Protein 4Z65 (pdb70)

Radius of gyration: 17.77 Å; Cα contacts (8 Å, |Δi|>4): 712; chains: 1; bounding box: 43×38×46 Å

Solvent-accessible surface area: 11817 Å² total

CATH classification: 3.40.630.10

Organism: Sus scrofa (NCBI:txid9823)

Sequence (304 aa):
GHSYEKYNNWETIEAWTKQVTSENPDLISRTAIGTTFLGNNIYLLKVGKPGPNKPAIFMDCGFHAREWISHAFCQWFVREAVLTYGYESHMTEFLNKLDFFYVLPVLNIDGYIYTWTKNRMWRKTRSTNAGTTCIGTDPNRNFDAGWCTTGASTDPCDETYCGSAAESEKETKALLADFIRNNLSSIKAYLTIHSYSQMILYPYSYDYKLPENNAELNNLAKAAVKELATLYGTKYTYGPGATTIYPAAGGSDDWAYDQGIKYSFTFELRDKGRYGFILPESQIQATCEETMLAIKYVTNYVLGHL

Foldseek 3Di:
DDDLLAQDAPVNVVVVLVVLCVVCVQFWDKDFLFAFPVGHTQIKIKGAGDDPLAFEAEEEFALWQLQRLRLSLLVVVSVCLVPCQVPDPLSVVLRHRHIYIYRNHLQNQQNNCCVPPNNRGTFHADDDPPDRQGGARQFQQAPFLHQDPPADCDSNDNRHHDPHRVPTRSSVSVVVVCVVCVVRHQAYEYEGADAAEKEADDQQDPDADPCQVVQVVLRVVLQVQLCVPPNAHYYYHHCCVGPHRGTRGPQNNSVVSVNVHGIYGHWDDRPPCTSCPDSNCSVSRSVSNVRSVSSVSVVSVVPD

Secondary structure (DSSP, 8-state):
---TTS---HHHHHHHHHHHHHH-TTTEEEEEEEE-TT--EEEEEEES---TT--EEEEEE-SSTT-HHHHHHHHHHHHHHHHHTTTSHHHHHHHHH-EEEEES-S-HHHHHHHHHT-TT--S-----TTSS-----GGG-SSSSTTSTT-BS-TTSTTB--SSTT-SHHHHHHHHHHHHTTTTEEEEEEEEESS-EEEES-SSSS---TTHHHHHHHHHHHHHHHHHHH----EEEEHHHHT---SS-HHHHHHHTT-SEEEEEEES-SSSSGGG--GGGHHHHHHHHHHHHHHHHHHHHHT-

InterPro domains:
  IPR000834 Peptidase M14, carboxypeptidase A [PF00246] (125-403)
  IPR000834 Peptidase M14, carboxypeptidase A [PR00765] (145-157)
  IPR000834 Peptidase M14, carboxypeptidase A [PR00765] (167-181)
  IPR000834 Peptidase M14, carboxypeptidase A [PR00765] (247-255)
  IPR000834 Peptidase M14, carboxypeptidase A [PR00765] (301-314)
  IPR000834 Peptidase M14, carboxypeptidase A [PS52035] (118-412)
  IPR000834 Peptidase M14, carboxypeptidase A [SM00631] (119-400)
  IPR003146 Carboxypeptidase, activation peptide [PF02244] (28-104)
  IPR034253 Carboxypeptidase B, carboxypeptidase domain [cd03871] (114-413)
  IPR036990 Metallocarboxypeptidase-like, propeptide [G3DSA:3.30.70.340] (22-108)
  IPR057246 Zinc carboxypeptidases, zinc-binding region 1 [PS00132] (167-189)
  IPR057247 Zinc carboxypeptidases, zinc-binding region 2 [PS00133] (304-314)

Nearest PDB structures (foldseek):
  4uia-assembly1_A  TM=9.989E-01  e=9.541E-65  Sus scrofa
  3glj-assembly1_A  TM=9.986E-01  e=2.415E-64  Sus scrofa
  1zg8-assembly3_C  TM=9.993E-01  e=2.540E-63  Sus scrofa
  1zli-assembly1_A  TM=9.982E-01  e=2.333E-61  Homo sapiens
  1kwm-assembly2_B  TM=9.973E-01  e=4.504E-59  Homo sapiens

Structure (mmCIF, N/CA/C/O backbone):
data_4Z65
#
_entry.id   4Z65
#
_cell.length_a   79.380
_cell.length_b   79.380
_cell.length_c   100.370
_cell.angle_alpha   90.00
_cell.angle_beta   90.00
_cell.angle_gamma   90.00
#
_symmetry.space_group_name_H-M   'P 41 21 2'
#
loop_
_entity.id
_entity.type
_entity.pdbx_description
1 polymer 'Carboxypeptidase B'
2 non-polymer 'ZINC ION'
3 non-polymer N~2~-sulfamoyl-L-arginine
4 water water
#
loop_
_atom_site.group_PDB
_atom_site.id
_atom_site.type_symbol
_atom_site.label_atom_id
_atom_site.label_alt_id
_atom_site.label_comp_id
_atom_site.label_asym_id
_atom_site.label_entity_id
_atom_site.label_seq_id
_atom_site.pdbx_PDB_ins_code
_atom_site.Cartn_x
_atom_site.Cartn_y
_atom_site.Cartn_z
_atom_site.occupancy
_atom_site.B_iso_or_equiv
_atom_site.auth_seq_id
_atom_site.auth_comp_id
_atom_site.auth_asym_id
_atom_site.auth_atom_id
_atom_site.pdbx_PDB_model_num
ATOM 1 N N . GLY A 1 1 ? 12.074 -4.469 13.990 1.00 30.81 6 GLY A N 1
ATOM 2 C CA . GLY A 1 1 ? 11.664 -4.251 12.571 1.00 26.79 6 GLY A CA 1
ATOM 3 C C . GLY A 1 1 ? 12.655 -4.839 11.579 1.00 24.32 6 GLY A C 1
ATOM 4 O O . GLY A 1 1 ? 13.845 -4.550 11.636 1.00 27.56 6 GLY A O 1
ATOM 5 N N . HIS A 1 2 ? 12.155 -5.671 10.675 1.00 17.46 7 HIS A N 1
ATOM 6 C CA . HIS A 1 2 ? 12.950 -6.257 9.610 1.00 14.53 7 HIS A CA 1
ATOM 7 C C . HIS A 1 2 ? 13.117 -5.287 8.480 1.00 15.67 7 HIS A C 1
ATOM 8 O O . HIS A 1 2 ? 12.175 -4.583 8.109 1.00 18.64 7 HIS A O 1
ATOM 15 N N . SER A 1 3 ? 14.320 -5.251 7.910 1.00 14.63 8 SER A N 1
ATOM 16 C CA . SER A 1 3 ? 14.550 -4.530 6.664 1.00 13.07 8 SER A CA 1
ATOM 17 C C . SER A 1 3 ? 15.519 -5.301 5.801 1.00 11.55 8 SER A C 1
ATOM 18 O O . SER A 1 3 ? 16.516 -5.814 6.296 1.00 11.38 8 SER A O 1
ATOM 21 N N . TYR A 1 4 ? 15.234 -5.378 4.510 1.00 10.65 9 TYR A N 1
ATOM 22 C CA . TYR A 1 4 ? 16.145 -6.057 3.601 1.00 10.14 9 TYR A CA 1
ATOM 23 C C . TYR A 1 4 ? 17.432 -5.267 3.352 1.00 9.69 9 TYR A C 1
ATOM 24 O O . TYR A 1 4 ? 18.390 -5.830 2.840 1.00 10.01 9 TYR A O 1
ATOM 33 N N . GLU A 1 5 ? 17.464 -3.981 3.709 1.00 11.16 10 GLU A N 1
ATOM 34 C CA . GLU A 1 5 ? 18.672 -3.160 3.514 1.00 11.02 10 GLU A CA 1
ATOM 35 C C . GLU A 1 5 ? 19.501 -2.965 4.781 1.00 11.16 10 GLU A C 1
ATOM 36 O O . GLU A 1 5 ? 20.376 -2.100 4.819 1.00 12.61 10 GLU A O 1
ATOM 42 N N . LYS A 1 6 ? 19.217 -3.744 5.821 1.00 10.78 11 LYS A N 1
ATOM 43 C CA . LYS A 1 6 ? 20.024 -3.713 7.043 1.00 10.71 11 LYS A CA 1
ATOM 44 C C . LYS A 1 6 ? 20.328 -5.145 7.430 1.00 10.19 11 LYS A C 1
ATOM 45 O O . LYS A 1 6 ? 19.665 -6.063 6.946 1.00 10.99 11 LYS A O 1
ATOM 51 N N . TYR A 1 7 ? 21.309 -5.346 8.304 1.00 9.65 12 TYR A N 1
ATOM 52 C CA . TYR A 1 7 ? 21.522 -6.662 8.876 1.00 9.52 12 TYR A CA 1
ATOM 53 C C . TYR A 1 7 ? 20.538 -6.875 10.014 1.00 9.70 12 TYR A C 1
ATOM 54 O O . TYR A 1 7 ? 20.389 -6.015 10.888 1.00 11.66 12 TYR A O 1
ATOM 63 N N . ASN A 1 8 ? 19.855 -8.017 9.988 1.00 9.62 13 ASN A N 1
ATOM 64 C CA . ASN A 1 8 ? 18.802 -8.322 10.958 1.00 10.15 13 ASN A CA 1
ATOM 65 C C . ASN A 1 8 ? 19.261 -9.374 11.941 1.00 10.24 13 ASN A C 1
ATOM 66 O O . ASN A 1 8 ? 19.879 -10.360 11.542 1.00 10.65 13 ASN A O 1
ATOM 71 N N . ASN A 1 9 ? 18.949 -9.187 13.222 1.00 10.79 14 ASN A N 1
ATOM 72 C CA . ASN A 1 9 ? 19.337 -10.195 14.209 1.00 10.50 14 ASN A CA 1
ATOM 73 C C . ASN A 1 9 ? 18.521 -11.479 14.033 1.00 10.65 14 ASN A C 1
ATOM 74 O O . ASN A 1 9 ? 17.569 -11.522 13.230 1.00 10.88 14 ASN A O 1
ATOM 79 N N . TRP A 1 10 ? 18.911 -12.538 14.741 1.00 10.25 15 TRP A N 1
ATOM 80 C CA . TRP A 1 10 ? 18.232 -13.820 14.548 1.00 10.85 15 TRP A CA 1
ATOM 81 C C . TRP A 1 10 ? 16.765 -13.779 14.886 1.00 11.28 15 TRP A C 1
ATOM 82 O O . TRP A 1 10 ? 15.944 -14.337 14.146 1.00 11.76 15 TRP A O 1
ATOM 93 N N . GLU A 1 11 ? 16.404 -13.132 15.992 1.00 12.49 16 GLU A N 1
ATOM 94 C CA . GLU A 1 11 ? 14.983 -13.052 16.351 1.00 14.51 16 GLU A CA 1
ATOM 95 C C . GLU A 1 11 ? 14.157 -12.458 15.200 1.00 12.45 16 GLU A C 1
ATOM 96 O O . GLU A 1 11 ? 13.054 -12.929 14.884 1.00 14.08 16 GLU A O 1
ATOM 102 N N . THR A 1 12 ? 14.716 -11.426 14.578 1.00 12.16 17 THR A N 1
ATOM 103 C CA . THR A 1 12 ? 14.094 -10.762 13.446 1.00 12.49 17 THR A CA 1
ATOM 104 C C . THR A 1 12 ? 14.053 -11.658 12.197 1.00 10.90 17 THR A C 1
ATOM 105 O O . THR A 1 12 ? 13.013 -11.738 11.540 1.00 11.56 17 THR A O 1
ATOM 109 N N . ILE A 1 13 ? 15.160 -12.324 11.858 1.00 10.94 18 ILE A N 1
ATOM 110 C CA . ILE A 1 13 ? 15.147 -13.242 10.707 1.00 10.40 18 ILE A CA 1
ATOM 111 C C . ILE A 1 13 ? 14.141 -14.375 10.930 1.00 11.41 18 ILE A C 1
ATOM 112 O O . ILE A 1 13 ? 13.357 -14.703 10.040 1.00 12.73 18 ILE A O 1
ATOM 117 N N . GLU A 1 14 ? 14.137 -14.940 12.140 1.00 11.97 19 GLU A N 1
ATOM 118 C CA . GLU A 1 14 ? 13.219 -16.014 12.479 1.00 12.40 19 GLU A CA 1
ATOM 119 C C . GLU A 1 14 ? 11.761 -15.565 12.284 1.00 12.52 19 GLU A C 1
ATOM 120 O O . GLU A 1 14 ? 10.969 -16.266 11.645 1.00 12.74 19 GLU A O 1
ATOM 126 N N . ALA A 1 15 ? 11.417 -14.395 12.824 1.00 12.33 20 ALA A N 1
ATOM 127 C CA . ALA A 1 15 ? 10.059 -13.867 12.682 1.00 13.31 20 ALA A CA 1
ATOM 128 C C . ALA A 1 15 ? 9.751 -13.602 11.208 1.00 12.32 20 ALA A C 1
ATOM 129 O O . ALA A 1 15 ? 8.626 -13.814 10.754 1.00 12.46 20 ALA A O 1
ATOM 131 N N . TRP A 1 16 ? 10.757 -13.159 10.459 1.00 11.64 21 TRP A N 1
ATOM 132 C CA . TRP A 1 16 ? 10.591 -12.912 9.035 1.00 11.03 21 TRP A CA 1
ATOM 133 C C . TRP A 1 16 ? 10.305 -14.194 8.274 1.00 10.37 21 TRP A C 1
ATOM 134 O O . TRP A 1 16 ? 9.458 -14.215 7.379 1.00 11.25 21 TRP A O 1
ATOM 145 N N . THR A 1 17 ? 10.982 -15.291 8.623 1.00 11.21 22 THR A N 1
ATOM 146 C CA . THR A 1 17 ? 10.686 -16.558 7.950 1.00 11.24 22 THR A CA 1
ATOM 147 C C . THR A 1 17 ? 9.212 -16.938 8.117 1.00 11.43 22 THR A C 1
ATOM 148 O O . THR A 1 17 ? 8.592 -17.425 7.176 1.00 12.38 22 THR A O 1
ATOM 152 N N . LYS A 1 18 ? 8.668 -16.700 9.310 1.00 11.84 23 LYS A N 1
ATOM 153 C CA . LYS A 1 18 ? 7.274 -17.010 9.587 1.00 13.61 23 LYS A CA 1
ATOM 154 C C . LYS A 1 18 ? 6.342 -16.074 8.812 1.00 13.11 23 LYS A C 1
ATOM 155 O O . LYS A 1 18 ? 5.385 -16.517 8.167 1.00 14.00 23 LYS A O 1
ATOM 161 N N . GLN A 1 19 ? 6.654 -14.785 8.842 1.00 13.57 24 GLN A N 1
ATOM 162 C CA . GLN A 1 19 ? 5.808 -13.773 8.204 1.00 14.39 24 GLN A CA 1
ATOM 163 C C . GLN A 1 19 ? 5.822 -13.843 6.674 1.00 12.93 24 GLN A C 1
ATOM 164 O O . GLN A 1 19 ? 4.782 -13.719 6.038 1.00 14.80 24 GLN A O 1
ATOM 170 N N . VAL A 1 20 ? 6.996 -14.028 6.080 1.00 11.79 25 VAL A N 1
ATOM 171 C CA . VAL A 1 20 ? 7.098 -14.082 4.620 1.00 11.83 25 VAL A CA 1
ATOM 172 C C . VAL A 1 20 ? 6.357 -15.318 4.089 1.00 12.26 25 VAL A C 1
ATOM 173 O O . VAL A 1 20 ? 5.792 -15.295 2.989 1.00 13.39 25 VAL A O 1
ATOM 177 N N . THR A 1 21 ? 6.344 -16.386 4.889 1.00 12.46 26 THR A N 1
ATOM 178 C CA . THR A 1 21 ? 5.610 -17.605 4.544 1.00 12.33 26 THR A CA 1
ATOM 179 C C . THR A 1 21 ? 4.099 -17.366 4.607 1.00 13.38 26 THR A C 1
ATOM 180 O O . THR A 1 21 ? 3.371 -17.671 3.661 1.00 14.78 26 THR A O 1
ATOM 184 N N . SER A 1 22 ? 3.645 -16.793 5.716 1.00 14.26 27 SER A N 1
ATOM 185 C CA . SER A 1 22 ? 2.235 -16.531 5.925 1.00 16.72 27 SER A CA 1
ATOM 186 C C . SER A 1 22 ? 1.675 -15.552 4.886 1.00 16.25 27 SER A C 1
ATOM 187 O O . SER A 1 22 ? 0.518 -15.666 4.485 1.00 20.02 27 SER A O 1
ATOM 190 N N . GLU A 1 23 ? 2.499 -14.597 4.452 1.00 16.19 28 GLU A N 1
ATOM 191 C CA . GLU A 1 23 ? 2.078 -13.588 3.478 1.00 17.81 28 GLU A CA 1
ATOM 192 C C . GLU A 1 23 ? 2.035 -14.111 2.043 1.00 18.60 28 GLU A C 1
ATOM 193 O O . GLU A 1 23 ? 1.383 -13.508 1.191 1.00 20.43 28 GLU A O 1
ATOM 199 N N . ASN A 1 24 ? 2.738 -15.214 1.779 1.00 15.40 29 ASN A N 1
ATOM 200 C CA . ASN A 1 24 ? 2.909 -15.735 0.414 1.00 14.71 29 ASN A CA 1
ATOM 201 C C . ASN A 1 24 ? 2.669 -17.251 0.335 1.00 14.16 29 ASN A C 1
ATOM 202 O O . ASN A 1 24 ? 3.535 -17.990 -0.126 1.00 14.88 29 ASN A O 1
ATOM 207 N N . PRO A 1 25 ? 1.488 -17.715 0.798 1.00 15.80 30 PRO A N 1
ATOM 208 C CA . PRO A 1 25 ? 1.236 -19.157 0.907 1.00 16.60 30 PRO A CA 1
ATOM 209 C C . PRO A 1 25 ? 1.275 -19.939 -0.408 1.00 17.63 30 PRO A C 1
ATOM 210 O O . PRO A 1 25 ? 1.499 -21.148 -0.382 1.00 21.38 30 PRO A O 1
ATOM 214 N N . ASP A 1 26 ? 1.053 -19.261 -1.531 1.00 15.86 31 ASP A N 1
ATOM 215 C CA . ASP A 1 26 ? 1.059 -19.906 -2.847 1.00 19.36 31 ASP A CA 1
ATOM 216 C C . ASP A 1 26 ? 2.465 -20.038 -3.425 1.00 13.42 31 ASP A C 1
ATOM 217 O O . ASP A 1 26 ? 2.641 -20.671 -4.470 1.00 15.30 31 ASP A O 1
ATOM 222 N N . LEU A 1 27 ? 3.450 -19.446 -2.739 1.00 11.76 32 LEU A N 1
ATOM 223 C CA . LEU A 1 27 ? 4.835 -19.406 -3.206 1.00 10.28 32 LEU A CA 1
ATOM 224 C C . LEU A 1 27 ? 5.849 -19.933 -2.196 1.00 10.72 32 LEU A C 1
ATOM 225 O O . LEU A 1 27 ? 6.942 -20.315 -2.597 1.00 10.69 32 LEU A O 1
ATOM 230 N N . ILE A 1 28 ? 5.510 -19.917 -0.909 1.00 10.41 33 ILE A N 1
ATOM 231 C CA . ILE A 1 28 ? 6.481 -20.254 0.132 1.00 10.33 33 ILE A CA 1
ATOM 232 C C . ILE A 1 28 ? 5.891 -21.183 1.188 1.00 10.74 33 ILE A C 1
ATOM 233 O O . ILE A 1 28 ? 4.786 -20.942 1.685 1.00 12.03 33 ILE A O 1
ATOM 238 N N . SER A 1 29 ? 6.628 -22.233 1.548 1.00 11.10 34 SER A N 1
ATOM 239 C CA . SER A 1 29 ? 6.318 -22.997 2.759 1.00 12.76 34 SER A CA 1
ATOM 240 C C . SER A 1 29 ? 7.584 -23.070 3.614 1.00 11.54 34 SER A C 1
ATOM 241 O O . SER A 1 29 ? 8.707 -22.945 3.107 1.00 11.03 34 SER A O 1
ATOM 244 N N . ARG A 1 30 ? 7.405 -23.261 4.915 1.00 12.48 35 ARG A N 1
ATOM 245 C CA . ARG A 1 30 ? 8.518 -23.278 5.845 1.00 11.51 35 ARG A CA 1
ATOM 246 C C . ARG A 1 30 ? 8.537 -24.582 6.630 1.00 11.44 35 ARG A C 1
ATOM 247 O O . ARG A 1 30 ? 7.490 -25.039 7.076 1.00 12.63 35 ARG A O 1
ATOM 255 N N . THR A 1 31 ? 9.719 -25.175 6.795 1.00 11.14 36 THR A N 1
ATOM 256 C CA . THR A 1 31 ? 9.907 -26.331 7.686 1.00 11.63 36 THR A CA 1
ATOM 257 C C . THR A 1 31 ? 11.160 -26.075 8.530 1.00 10.61 36 THR A C 1
ATOM 258 O O . THR A 1 31 ? 11.906 -25.128 8.278 1.00 11.35 36 THR A O 1
ATOM 262 N N . ALA A 1 32 ? 11.378 -26.914 9.533 1.00 12.15 37 ALA A N 1
ATOM 263 C CA . ALA A 1 32 ? 12.618 -26.941 10.297 1.00 13.25 37 ALA A CA 1
ATOM 264 C C . ALA A 1 32 ? 13.287 -28.264 9.952 1.00 13.57 37 ALA A C 1
ATOM 265 O O . ALA A 1 32 ? 12.643 -29.313 10.015 1.00 16.25 37 ALA A O 1
ATOM 267 N N . ILE A 1 33 ? 14.560 -28.222 9.566 1.00 13.51 38 ILE A N 1
ATOM 268 C CA . ILE A 1 33 ? 15.273 -29.442 9.164 1.00 13.59 38 ILE A CA 1
ATOM 269 C C . ILE A 1 33 ? 16.046 -30.079 10.319 1.00 11.75 38 ILE A C 1
ATOM 270 O O . ILE A 1 33 ? 16.681 -31.128 10.161 1.00 13.15 38 ILE A O 1
ATOM 275 N N . GLY A 1 34 ? 16.008 -29.430 11.475 1.00 11.42 39 GLY A N 1
ATOM 276 C CA . GLY A 1 34 ? 16.723 -29.910 12.643 1.00 12.02 39 GLY A CA 1
ATOM 277 C C . GLY A 1 34 ? 16.890 -28.778 13.625 1.00 10.69 39 GLY A C 1
ATOM 278 O O . GLY A 1 34 ? 16.312 -27.694 13.438 1.00 11.97 39 GLY A O 1
ATOM 279 N N . THR A 1 35 ? 17.685 -29.010 14.666 1.00 11.78 40 THR A N 1
ATOM 280 C CA . THR A 1 35 ? 17.960 -27.968 15.650 1.00 12.16 40 THR A CA 1
ATOM 281 C C . THR A 1 35 ? 19.467 -27.807 15.802 1.00 12.20 40 THR A C 1
ATOM 282 O O . THR A 1 35 ? 20.245 -28.750 15.576 1.00 13.02 40 THR A O 1
ATOM 286 N N . THR A 1 36 ? 19.884 -26.607 16.184 1.00 10.89 41 THR A N 1
ATOM 287 C CA . THR A 1 36 ? 21.294 -26.329 16.402 1.00 10.80 41 THR A CA 1
ATOM 288 C C . THR A 1 36 ? 21.781 -26.926 17.725 1.00 11.62 41 THR A C 1
ATOM 289 O O . THR A 1 36 ? 20.996 -27.437 18.526 1.00 13.18 41 THR A O 1
ATOM 293 N N . PHE A 1 37 ? 23.081 -26.829 17.963 1.00 10.92 42 PHE A N 1
ATOM 294 C CA . PHE A 1 37 ? 23.650 -27.203 19.250 1.00 10.29 42 PHE A CA 1
ATOM 295 C C . PHE A 1 37 ? 22.832 -26.634 20.412 1.00 10.45 42 PHE A C 1
ATOM 296 O O . PHE A 1 37 ? 22.537 -27.357 21.384 1.00 12.65 42 PHE A O 1
ATOM 304 N N . LEU A 1 38 ? 22.490 -25.346 20.332 1.00 11.63 43 LEU A N 1
ATOM 305 C CA . LEU A 1 38 ? 21.728 -24.681 21.395 1.00 11.98 43 LEU A CA 1
ATOM 306 C C . LEU A 1 38 ? 20.217 -24.917 21.362 1.00 13.03 43 LEU A C 1
ATOM 307 O O . LEU A 1 38 ? 19.505 -24.435 22.241 1.00 15.46 43 LEU A O 1
ATOM 312 N N . GLY A 1 39 ? 19.736 -25.659 20.364 1.00 13.04 44 GLY A N 1
ATOM 313 C CA . GLY A 1 39 ? 18.327 -26.019 20.275 1.00 14.13 44 GLY A CA 1
ATOM 314 C C . GLY A 1 39 ? 17.483 -25.078 19.437 1.00 13.96 44 GLY A C 1
ATOM 315 O O . GLY A 1 39 ? 16.257 -25.135 19.492 1.00 16.13 44 GLY A O 1
ATOM 316 N N . ASN A 1 40 ? 18.120 -24.211 18.654 1.00 12.89 45 ASN A N 1
ATOM 317 C CA . ASN A 1 40 ? 17.384 -23.329 17.758 1.00 12.55 45 ASN A CA 1
ATOM 318 C C . ASN A 1 40 ? 16.928 -24.083 16.507 1.00 11.63 45 ASN A C 1
ATOM 319 O O . ASN A 1 40 ? 17.689 -24.869 15.947 1.00 12.36 45 ASN A O 1
ATOM 324 N N . ASN A 1 41 ? 15.684 -23.853 16.082 1.00 13.05 46 ASN A N 1
ATOM 325 C CA . ASN A 1 41 ? 15.165 -24.457 14.863 1.00 12.15 46 ASN A CA 1
ATOM 326 C C . ASN A 1 41 ? 15.893 -23.950 13.626 1.00 10.20 46 ASN A C 1
ATOM 327 O O . ASN A 1 41 ? 16.034 -22.732 13.429 1.00 13.16 46 ASN A O 1
ATOM 332 N N . ILE A 1 42 ? 16.354 -24.883 12.804 1.00 9.85 47 ILE A N 1
ATOM 333 C CA . ILE A 1 42 ? 17.023 -24.531 11.562 1.00 9.86 47 ILE A CA 1
ATOM 334 C C . ILE A 1 42 ? 15.962 -24.460 10.445 1.00 9.72 47 ILE A C 1
ATOM 335 O O . ILE A 1 42 ? 15.593 -25.483 9.854 1.00 12.39 47 ILE A O 1
ATOM 340 N N . TYR A 1 43 ? 15.484 -23.252 10.141 1.00 9.28 48 TYR A N 1
ATOM 341 C CA . TYR A 1 43 ? 14.381 -23.086 9.197 1.00 9.63 48 TYR A CA 1
ATOM 342 C C . TYR A 1 43 ? 14.842 -23.148 7.749 1.00 9.36 48 TYR A C 1
ATOM 343 O O . TYR A 1 43 ? 15.949 -22.707 7.399 1.00 9.66 48 TYR A O 1
ATOM 352 N N . LEU A 1 44 ? 13.963 -23.712 6.929 1.00 9.58 49 LEU A N 1
ATOM 353 C CA . LEU A 1 44 ? 14.175 -23.847 5.504 1.00 8.70 49 LEU A CA 1
ATOM 354 C C . LEU A 1 44 ? 12.923 -23.351 4.792 1.00 8.60 49 LEU A C 1
ATOM 355 O O . LEU A 1 44 ? 11.804 -23.740 5.145 1.00 10.25 49 LEU A O 1
ATOM 360 N N . LEU A 1 45 ? 13.116 -22.482 3.803 1.00 7.92 50 LEU A N 1
ATOM 361 C CA . LEU A 1 45 ? 12.003 -22.002 2.989 1.00 8.40 50 LEU A CA 1
ATOM 362 C C . LEU A 1 45 ? 11.991 -22.740 1.649 1.00 8.41 50 LEU A C 1
ATOM 363 O O . LEU A 1 45 ? 13.030 -22.853 1.003 1.00 11.72 50 LEU A O 1
ATOM 368 N N . LYS A 1 46 ? 10.831 -23.254 1.252 1.00 8.33 51 LYS A N 1
ATOM 369 C CA . LYS A 1 46 ? 10.669 -23.843 -0.066 1.00 8.88 51 LYS A CA 1
ATOM 370 C C . LYS A 1 46 ? 9.935 -22.803 -0.901 1.00 9.01 51 LYS A C 1
ATOM 371 O O . LYS A 1 46 ? 8.763 -22.500 -0.625 1.00 10.50 51 LYS A O 1
ATOM 377 N N . VAL A 1 47 ? 10.615 -22.254 -1.911 1.00 8.99 52 VAL A N 1
ATOM 378 C CA . VAL A 1 47 ? 10.095 -21.130 -2.695 1.00 7.47 52 VAL A CA 1
ATOM 379 C C . VAL A 1 47 ? 9.777 -21.619 -4.097 1.00 7.58 52 VAL A C 1
ATOM 380 O O . VAL A 1 47 ? 10.647 -22.118 -4.784 1.00 8.77 52 VAL A O 1
ATOM 384 N N . GLY A 1 48 ? 8.521 -21.485 -4.505 1.00 9.04 53 GLY A N 1
ATOM 385 C CA . GLY A 1 48 ? 8.083 -21.981 -5.812 1.00 9.47 53 GLY A CA 1
ATOM 386 C C . GLY A 1 48 ? 6.593 -22.220 -5.833 1.00 8.94 53 GLY A C 1
ATOM 387 O O . GLY A 1 48 ? 5.971 -22.476 -4.801 1.00 11.53 53 GLY A O 1
ATOM 388 N N . LYS A 1 49 ? 6.001 -22.131 -7.016 1.00 9.13 54 LYS A N 1
ATOM 389 C CA . LYS A 1 49 ? 4.595 -22.468 -7.165 1.00 9.15 54 LYS A CA 1
ATOM 390 C C . LYS A 1 49 ? 4.436 -23.990 -7.264 1.00 9.38 54 LYS A C 1
ATOM 391 O O . LYS A 1 49 ? 5.158 -24.622 -8.035 1.00 9.64 54 LYS A O 1
ATOM 397 N N . PRO A 1 50 ? 3.479 -24.591 -6.523 1.00 11.30 55 PRO A N 1
ATOM 398 C CA . PRO A 1 50 ? 3.332 -26.046 -6.630 1.00 12.67 55 PRO A CA 1
ATOM 399 C C . PRO A 1 50 ? 3.169 -26.560 -8.060 1.00 11.66 55 PRO A C 1
ATOM 400 O O . PRO A 1 50 ? 2.604 -25.890 -8.932 1.00 12.26 55 PRO A O 1
ATOM 404 N N . GLY A 1 51 ? 3.688 -27.758 -8.290 1.00 11.60 56 GLY A N 1
ATOM 405 C CA . GLY A 1 51 ? 3.558 -28.406 -9.572 1.00 13.24 56 GLY A CA 1
ATOM 406 C C . GLY A 1 51 ? 4.126 -29.798 -9.466 1.00 12.66 56 GLY A C 1
ATOM 407 O O . GLY A 1 51 ? 4.754 -30.136 -8.463 1.00 12.73 56 GLY A O 1
ATOM 408 N N . PRO A 1 52 ? 3.911 -30.610 -10.502 1.00 13.79 57 PRO A N 1
ATOM 409 C CA . PRO A 1 52 ? 4.317 -32.012 -10.436 1.00 14.78 57 PRO A CA 1
ATOM 410 C C . PRO A 1 52 ? 5.791 -32.212 -10.757 1.00 14.48 57 PRO A C 1
ATOM 411 O O . PRO A 1 52 ? 6.333 -31.569 -11.666 1.00 15.03 57 PRO A O 1
ATOM 415 N N . ASN A 1 53 ? 6.429 -33.103 -10.003 1.00 15.03 58 ASN A N 1
ATOM 416 C CA . ASN A 1 53 ? 7.786 -33.563 -10.289 1.00 16.87 58 ASN A CA 1
ATOM 417 C C . ASN A 1 53 ? 8.767 -32.431 -10.586 1.00 14.61 58 ASN A C 1
ATOM 418 O O . ASN A 1 53 ? 9.530 -32.495 -11.551 1.00 15.75 58 ASN A O 1
ATOM 423 N N . LYS A 1 54 ? 8.746 -31.390 -9.761 1.00 12.55 59 LYS A N 1
ATOM 424 C CA . LYS A 1 54 ? 9.609 -30.239 -9.994 1.00 10.65 59 LYS A CA 1
ATOM 425 C C . LYS A 1 5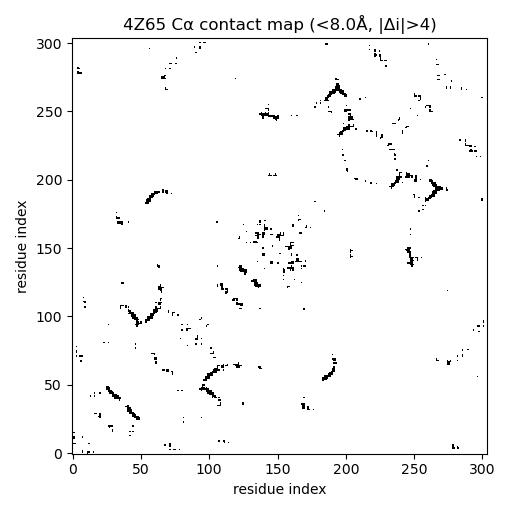4 ? 11.040 -30.534 -9.569 1.00 8.99 59 LYS A C 1
ATOM 426 O O . LYS A 1 54 ? 11.266 -31.019 -8.463 1.00 11.17 59 LYS A O 1
ATOM 432 N N . PRO A 1 55 ? 12.018 -30.203 -10.423 1.00 9.16 60 PRO A N 1
ATOM 433 C CA . PRO A 1 55 ? 13.398 -30.175 -9.933 1.00 9.99 60 PRO A CA 1
ATOM 434 C C . PRO A 1 55 ? 13.600 -29.032 -8.937 1.00 9.12 60 PRO A C 1
ATOM 435 O O . PRO A 1 55 ? 12.781 -28.119 -8.854 1.00 9.75 60 PRO A O 1
ATOM 439 N N . ALA A 1 56 ? 14.694 -29.091 -8.198 1.00 9.17 61 ALA A N 1
ATOM 440 C CA . ALA A 1 56 ? 14.968 -28.123 -7.158 1.00 9.00 61 ALA A CA 1
ATOM 441 C C . ALA A 1 56 ? 16.407 -27.611 -7.216 1.00 8.04 61 ALA A C 1
ATOM 442 O O . ALA A 1 56 ? 17.338 -28.304 -7.659 1.00 8.88 61 ALA A O 1
ATOM 444 N N . ILE A 1 57 ? 16.575 -26.389 -6.729 1.00 8.65 62 ILE A N 1
ATOM 445 C CA . ILE A 1 57 ? 17.877 -25.804 -6.445 1.00 8.74 62 ILE A CA 1
ATOM 446 C C . ILE A 1 57 ? 17.926 -25.548 -4.939 1.00 8.18 62 ILE A C 1
ATOM 447 O O . ILE A 1 57 ? 16.958 -25.056 -4.342 1.00 9.92 62 ILE A O 1
ATOM 452 N N . PHE A 1 58 ? 19.029 -25.933 -4.308 1.00 7.54 63 PHE A N 1
ATOM 453 C CA . PHE A 1 58 ? 19.204 -25.707 -2.882 1.00 7.02 63 PHE A CA 1
ATOM 454 C C . PHE A 1 58 ? 20.225 -24.613 -2.647 1.00 6.83 63 PHE A C 1
ATOM 455 O O . PHE A 1 58 ? 21.338 -24.688 -3.175 1.00 7.12 63 PHE A O 1
ATOM 463 N N . MET A 1 59 ? 19.869 -23.619 -1.838 1.00 6.66 64 MET A N 1
ATOM 464 C CA . MET A 1 59 ? 20.784 -22.528 -1.512 1.00 6.15 64 MET A CA 1
ATOM 465 C C . MET A 1 59 ? 20.801 -22.304 -0.009 1.00 5.68 64 MET A C 1
ATOM 466 O O . MET A 1 59 ? 19.753 -22.158 0.613 1.00 7.06 64 MET A O 1
ATOM 471 N N . ASP A 1 60 ? 22.003 -22.248 0.564 1.00 5.79 65 ASP A N 1
ATOM 472 C CA . ASP A 1 60 ? 22.135 -21.859 1.963 1.00 6.13 65 ASP A CA 1
ATOM 473 C C . ASP A 1 60 ? 22.989 -20.619 2.122 1.00 6.04 65 ASP A C 1
ATOM 474 O O . ASP A 1 60 ? 23.832 -20.296 1.277 1.00 6.49 65 ASP A O 1
ATOM 479 N N . CYS A 1 61 ? 22.737 -19.933 3.235 1.00 6.29 66 CYS A N 1
ATOM 480 C CA . CYS A 1 61 ? 23.534 -18.800 3.681 1.00 6.55 66 CYS A CA 1
ATOM 481 C C . CYS A 1 61 ? 23.911 -18.999 5.142 1.00 6.37 66 CYS A C 1
ATOM 482 O O . CYS A 1 61 ? 23.345 -19.856 5.861 1.00 6.61 66 CYS A O 1
ATOM 485 N N . GLY A 1 62 ? 24.857 -18.197 5.605 1.00 6.67 67 GLY A N 1
ATOM 486 C CA . GLY A 1 62 ? 25.134 -18.161 7.028 1.00 6.93 67 GLY A CA 1
ATOM 487 C C . GLY A 1 62 ? 25.835 -19.390 7.595 1.00 6.20 67 GLY A C 1
ATOM 488 O O . GLY A 1 62 ? 25.703 -19.677 8.784 1.00 6.93 67 GLY A O 1
ATOM 489 N N . PHE A 1 63 ? 26.597 -20.121 6.783 1.00 6.23 68 PHE A N 1
ATOM 490 C CA . PHE A 1 63 ? 27.516 -21.115 7.354 1.00 6.53 68 PHE A CA 1
ATOM 491 C C . PHE A 1 63 ? 28.418 -20.458 8.393 1.00 6.28 68 PHE A C 1
ATOM 492 O O . PHE A 1 63 ? 28.618 -21.002 9.484 1.00 6.96 68 PHE A O 1
ATOM 500 N N . HIS A 1 64 ? 29.001 -19.317 8.032 1.00 6.40 69 HIS A N 1
ATOM 501 C CA . HIS A 1 64 ? 30.002 -18.652 8.872 1.00 6.02 69 HIS A CA 1
ATOM 502 C C . HIS A 1 64 ? 29.406 -17.431 9.506 1.00 5.91 69 HIS A C 1
ATOM 503 O O . HIS A 1 64 ? 28.848 -16.566 8.809 1.00 6.41 69 HIS A O 1
ATOM 510 N N . ALA A 1 65 ? 29.482 -17.361 10.836 1.00 6.75 70 ALA A N 1
ATOM 511 C CA . ALA A 1 65 ? 28.667 -16.435 11.605 1.00 7.04 70 ALA A CA 1
ATOM 512 C C . ALA A 1 65 ? 28.894 -14.971 11.232 1.00 6.51 70 ALA A C 1
ATOM 513 O O . ALA A 1 65 ? 27.928 -14.208 11.134 1.00 7.34 70 ALA A O 1
ATOM 515 N N . ARG A 1 66 ? 30.161 -14.596 11.016 1.00 6.12 71 ARG A N 1
ATOM 516 C CA . ARG A 1 66 ? 30.518 -13.208 10.779 1.00 6.49 71 ARG A CA 1
ATOM 517 C C . ARG A 1 66 ? 30.252 -12.717 9.356 1.00 5.92 71 ARG A C 1
ATOM 518 O O . ARG A 1 66 ? 30.405 -11.517 9.095 1.00 6.42 71 ARG A O 1
ATOM 526 N N . GLU A 1 67 ? 29.871 -13.615 8.445 1.00 5.50 72 GLU A N 1
ATOM 527 C CA . GLU A 1 67 ? 29.678 -13.243 7.037 1.00 5.83 72 GLU A CA 1
ATOM 528 C C . GLU A 1 67 ? 28.260 -12.718 6.804 1.00 5.98 72 GLU A C 1
ATOM 529 O O . GLU A 1 67 ? 27.475 -13.303 6.070 1.00 6.66 72 GLU A O 1
ATOM 535 N N . TRP A 1 68 ? 27.951 -11.591 7.439 1.00 6.51 73 TRP A N 1
ATOM 536 C CA . TRP A 1 68 ? 26.583 -11.082 7.527 1.00 7.23 73 TRP A CA 1
ATOM 537 C C . TRP A 1 68 ? 25.941 -10.804 6.187 1.00 6.67 73 TRP A C 1
ATOM 538 O O . TRP A 1 68 ? 24.713 -10.881 6.039 1.00 6.87 73 TRP A O 1
ATOM 549 N N . ILE A 1 69 ? 26.756 -10.477 5.181 1.00 6.24 74 ILE A N 1
ATOM 550 C CA . ILE A 1 69 ? 26.214 -10.246 3.852 1.00 6.36 74 ILE A CA 1
ATOM 551 C C . ILE A 1 69 ? 25.595 -11.518 3.262 1.00 6.22 74 ILE A C 1
ATOM 552 O O . ILE A 1 69 ? 24.669 -11.440 2.466 1.00 7.00 74 ILE A O 1
ATOM 557 N N . SER A 1 70 ? 26.100 -12.687 3.653 1.00 6.02 75 SER A N 1
ATOM 558 C CA . SER A 1 70 ? 25.528 -13.950 3.192 1.00 6.28 75 SER A CA 1
ATOM 559 C C . SER A 1 70 ? 24.085 -14.069 3.665 1.00 5.98 75 SER A C 1
ATOM 560 O O . SER A 1 70 ? 23.167 -14.283 2.864 1.00 6.65 75 SER A O 1
ATOM 563 N N . HIS A 1 71 ? 23.877 -13.890 4.969 1.00 6.67 76 HIS A N 1
ATOM 564 C CA . HIS A 1 71 ? 22.524 -13.987 5.530 1.00 6.87 76 HIS A CA 1
ATOM 565 C C . HIS A 1 71 ? 21.619 -12.993 4.845 1.00 7.06 76 HIS A C 1
ATOM 566 O O . HIS A 1 71 ? 20.473 -13.305 4.500 1.00 7.84 76 HIS A O 1
ATOM 573 N N . ALA A 1 72 ? 22.126 -11.779 4.628 1.00 6.91 77 ALA A N 1
ATOM 574 C CA . ALA A 1 72 ? 21.344 -10.742 3.964 1.00 6.81 77 ALA A CA 1
ATOM 575 C C . ALA A 1 72 ? 20.949 -11.165 2.551 1.00 6.06 77 ALA A C 1
ATOM 576 O O . ALA A 1 72 ? 19.838 -10.845 2.094 1.00 7.05 77 ALA A O 1
ATOM 578 N N . PHE A 1 73 ? 21.840 -11.880 1.863 1.00 6.76 78 PHE A N 1
ATOM 579 C CA . PHE A 1 73 ? 21.548 -12.276 0.507 1.00 6.68 78 PHE A CA 1
ATOM 580 C C . PHE A 1 73 ? 20.406 -13.289 0.427 1.00 6.81 78 PHE A C 1
ATOM 581 O O . PHE A 1 73 ? 19.541 -13.174 -0.451 1.00 6.62 78 PHE A O 1
ATOM 589 N N . CYS A 1 74 ? 20.387 -14.299 1.301 1.00 6.37 79 CYS A N 1
ATOM 590 C CA . CYS A 1 74 ? 19.265 -15.246 1.234 1.00 6.92 79 CYS A CA 1
ATOM 591 C C . CYS A 1 74 ? 17.933 -14.540 1.432 1.00 6.74 79 CYS A C 1
ATOM 592 O O . CYS A 1 74 ? 16.934 -14.863 0.764 1.00 7.59 79 CYS A O 1
ATOM 595 N N . GLN A 1 75 ? 17.902 -13.584 2.353 1.00 6.38 80 GLN A N 1
ATOM 596 C CA . GLN A 1 75 ? 16.705 -12.795 2.526 1.00 6.32 80 GLN A CA 1
ATOM 597 C C . GLN A 1 75 ? 16.356 -12.019 1.252 1.00 6.37 80 GLN A C 1
ATOM 598 O O . GLN A 1 75 ? 15.202 -12.014 0.825 1.00 7.45 80 GLN A O 1
ATOM 604 N N . TRP A 1 76 ? 17.359 -11.393 0.623 1.00 6.72 81 TRP A N 1
ATOM 605 C CA . TRP A 1 76 ? 17.138 -10.666 -0.621 1.00 6.36 81 TRP A CA 1
ATOM 606 C C . TRP A 1 76 ? 16.603 -11.542 -1.727 1.00 6.05 81 TRP A C 1
ATOM 607 O O . TRP A 1 76 ? 15.746 -11.111 -2.508 1.00 7.29 81 TRP A O 1
ATOM 618 N N . PHE A 1 77 ? 17.097 -12.773 -1.830 1.00 7.06 82 PHE A N 1
ATOM 619 C CA . PHE A 1 77 ? 16.592 -13.666 -2.865 1.00 7.08 82 PHE A CA 1
ATOM 620 C C . PHE A 1 77 ? 15.082 -13.894 -2.708 1.00 7.04 82 PHE A C 1
ATOM 621 O O . PHE A 1 77 ? 14.317 -13.852 -3.675 1.00 7.70 82 PHE A O 1
ATOM 629 N N . VAL A 1 78 ? 14.654 -14.137 -1.474 1.00 7.39 83 VAL A N 1
ATOM 630 C CA . VAL A 1 78 ? 13.240 -14.339 -1.195 1.00 7.89 83 VAL A CA 1
ATOM 631 C C . VAL A 1 78 ? 12.443 -13.049 -1.471 1.00 8.69 83 VAL A C 1
ATOM 632 O O . VAL A 1 78 ? 11.373 -13.094 -2.080 1.00 8.91 83 VAL A O 1
ATOM 636 N N . ARG A 1 79 ? 12.967 -11.908 -1.023 1.00 8.81 84 ARG A N 1
ATOM 637 C CA . ARG A 1 79 ? 12.434 -10.588 -1.391 1.00 8.87 84 ARG A CA 1
ATOM 638 C C . ARG A 1 79 ? 12.122 -10.494 -2.891 1.00 8.77 84 ARG A C 1
ATOM 639 O O . ARG A 1 79 ? 11.021 -10.106 -3.308 1.00 9.44 84 ARG A O 1
ATOM 647 N N . GLU A 1 80 ? 13.124 -10.841 -3.694 1.00 8.16 85 GLU A N 1
ATOM 648 C CA . GLU A 1 80 ? 13.021 -10.779 -5.146 1.00 8.20 85 GLU A CA 1
ATOM 649 C C . GLU A 1 80 ? 11.973 -11.738 -5.683 1.00 8.70 85 GLU A C 1
ATOM 650 O O . GLU A 1 80 ? 11.181 -11.356 -6.549 1.00 10.33 85 GLU A O 1
ATOM 656 N N . ALA A 1 81 ? 11.947 -12.967 -5.171 1.00 9.21 86 ALA A N 1
ATOM 657 C CA . ALA A 1 81 ? 10.946 -13.950 -5.583 1.00 10.31 86 ALA A CA 1
ATOM 658 C C . ALA A 1 81 ? 9.535 -13.430 -5.344 1.00 11.26 86 ALA A C 1
ATOM 659 O O . ALA A 1 81 ? 8.691 -13.478 -6.242 1.00 13.82 86 ALA A O 1
ATOM 661 N N . VAL A 1 82 ? 9.279 -12.916 -4.148 1.00 11.67 87 VAL A N 1
ATOM 662 C CA . VAL A 1 82 ? 7.922 -12.511 -3.798 1.00 14.87 87 VAL A CA 1
ATOM 663 C C . VAL A 1 82 ? 7.511 -11.216 -4.507 1.00 14.37 87 VAL A C 1
ATOM 664 O O . VAL A 1 82 ? 6.363 -11.056 -4.908 1.00 17.93 87 VAL A O 1
ATOM 668 N N . LEU A 1 83 ? 8.459 -10.307 -4.693 1.00 12.28 88 LEU A N 1
ATOM 669 C CA . LEU A 1 83 ? 8.170 -9.029 -5.314 1.00 13.06 88 LEU A CA 1
ATOM 670 C C . LEU A 1 83 ? 7.924 -9.149 -6.812 1.00 14.39 88 LEU A C 1
ATOM 671 O O . LEU A 1 83 ? 6.995 -8.535 -7.330 1.00 14.36 88 LEU A O 1
ATOM 676 N N . THR A 1 84 ? 8.748 -9.942 -7.495 1.00 12.78 89 THR A N 1
ATOM 677 C CA . THR A 1 84 ? 8.765 -9.930 -8.953 1.00 12.80 89 THR A CA 1
ATOM 678 C C . THR A 1 84 ? 8.053 -11.099 -9.620 1.00 12.05 89 THR A C 1
ATOM 679 O O . THR A 1 84 ? 7.863 -11.080 -10.834 1.00 13.20 89 THR A O 1
ATOM 683 N N . TYR A 1 85 ? 7.660 -12.108 -8.841 1.00 13.18 90 TYR A N 1
ATOM 684 C CA . TYR A 1 85 ? 6.857 -13.199 -9.366 1.00 12.62 90 TYR A CA 1
ATOM 685 C C . TYR A 1 85 ? 5.584 -12.644 -10.020 1.00 14.05 90 TYR A C 1
ATOM 686 O O . TYR A 1 85 ? 4.846 -11.872 -9.405 1.00 16.65 90 TYR A O 1
ATOM 695 N N . GLY A 1 86 ? 5.346 -13.023 -11.275 1.00 14.20 91 GLY A N 1
ATOM 696 C CA . GLY A 1 86 ? 4.168 -12.577 -12.022 1.00 16.71 91 GLY A CA 1
ATOM 697 C C . GLY A 1 86 ? 4.468 -11.374 -12.899 1.00 19.27 91 GLY A C 1
ATOM 698 O O . GLY A 1 86 ? 3.843 -11.186 -13.946 1.00 23.44 91 GLY A O 1
ATOM 699 N N . TYR A 1 87 ? 5.438 -10.568 -12.475 1.00 18.35 92 TYR A N 1
ATOM 700 C CA . TYR A 1 87 ? 5.774 -9.337 -13.176 1.00 22.14 92 TYR A CA 1
ATOM 701 C C . TYR A 1 87 ? 6.949 -9.500 -14.120 1.00 21.93 92 TYR A C 1
ATOM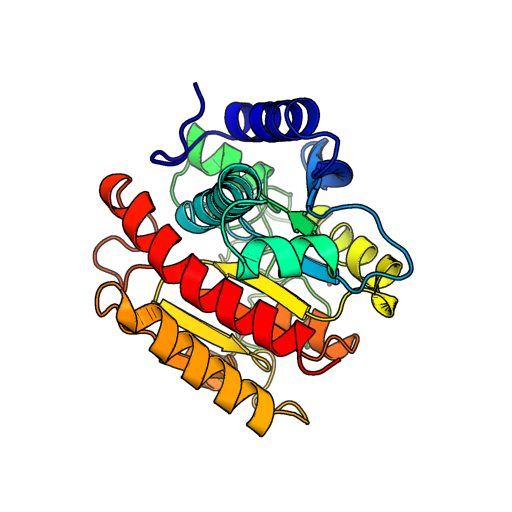 702 O O . TYR A 1 87 ? 7.008 -8.847 -15.167 1.00 30.47 92 TYR A O 1
ATOM 711 N N . GLU A 1 88 ? 7.894 -10.344 -13.730 1.00 22.54 93 GLU A N 1
ATOM 712 C CA . GLU A 1 88 ? 9.146 -10.494 -14.452 1.00 20.88 93 GLU A CA 1
ATOM 713 C C . GLU A 1 88 ? 9.246 -11.918 -14.984 1.00 17.98 93 GLU A C 1
ATOM 714 O O . GLU A 1 88 ? 9.159 -12.882 -14.214 1.00 17.89 93 GLU A O 1
ATOM 720 N N . SER A 1 89 ? 9.417 -12.034 -16.302 1.00 17.30 94 SER A N 1
ATOM 721 C CA . SER A 1 89 ? 9.307 -13.320 -17.014 1.00 16.66 94 SER A CA 1
ATOM 722 C C . SER A 1 89 ? 10.196 -14.444 -16.476 1.00 13.72 94 SER A C 1
ATOM 723 O O . SER A 1 89 ? 9.731 -15.575 -16.310 1.00 13.84 94 SER A O 1
ATOM 726 N N . HIS A 1 90 ? 11.468 -14.150 -16.228 1.00 12.50 95 HIS A N 1
ATOM 727 C CA . HIS A 1 90 ? 12.404 -15.195 -15.835 1.00 12.98 95 HIS A CA 1
ATOM 728 C C . HIS A 1 90 ? 12.129 -15.723 -14.462 1.00 11.19 95 HIS A C 1
ATOM 729 O O . HIS A 1 90 ? 12.029 -16.940 -14.271 1.00 11.10 95 HIS A O 1
ATOM 736 N N . MET A 1 91 ? 12.002 -14.826 -13.484 1.00 12.70 96 MET A N 1
ATOM 737 C CA . MET A 1 91 ? 11.709 -15.252 -12.117 1.00 11.70 96 MET A CA 1
ATOM 738 C C . MET A 1 91 ? 10.406 -16.042 -12.071 1.00 10.48 96 MET A C 1
ATOM 739 O O . MET A 1 91 ? 10.287 -17.028 -11.347 1.00 10.21 96 MET A O 1
ATOM 744 N N . THR A 1 92 ? 9.438 -15.640 -12.878 1.00 10.58 97 THR A N 1
ATOM 745 C CA . THR A 1 92 ? 8.157 -16.327 -12.879 1.00 10.27 97 THR A CA 1
ATOM 746 C C . THR A 1 92 ? 8.311 -17.739 -13.429 1.00 9.15 97 THR A C 1
ATOM 747 O O . THR A 1 92 ? 7.823 -18.699 -12.829 1.00 9.37 97 THR A O 1
ATOM 751 N N . GLU A 1 93 ? 9.027 -17.869 -14.544 1.00 9.99 98 GLU A N 1
ATOM 752 C CA . GLU A 1 93 ? 9.306 -19.186 -15.090 1.00 10.04 98 GLU A CA 1
ATOM 753 C C . GLU A 1 93 ? 10.074 -20.054 -14.088 1.00 9.78 98 GLU A C 1
ATOM 754 O O . GLU A 1 93 ? 9.752 -21.240 -13.902 1.00 9.44 98 GLU A O 1
ATOM 760 N N . PHE A 1 94 ? 11.100 -19.475 -13.458 1.00 9.42 99 PHE A N 1
ATOM 761 C CA . PHE A 1 94 ? 11.903 -20.225 -12.491 1.00 9.11 99 PHE A CA 1
ATOM 762 C C . PHE A 1 94 ? 10.995 -20.822 -11.418 1.00 8.21 99 PHE A C 1
ATOM 763 O O . PHE A 1 94 ? 11.106 -22.005 -11.083 1.00 10.13 99 PHE A O 1
ATOM 771 N N . LEU A 1 95 ? 10.120 -20.000 -10.846 1.00 8.88 100 LEU A N 1
ATOM 772 C CA . LEU A 1 95 ? 9.338 -20.447 -9.708 1.00 8.81 100 LEU A CA 1
ATOM 773 C C . LEU A 1 95 ? 8.177 -21.361 -10.112 1.00 7.81 100 LEU A C 1
ATOM 774 O O . LEU A 1 95 ? 7.699 -22.161 -9.303 1.00 8.89 100 LEU A O 1
ATOM 779 N N . ASN A 1 96 ? 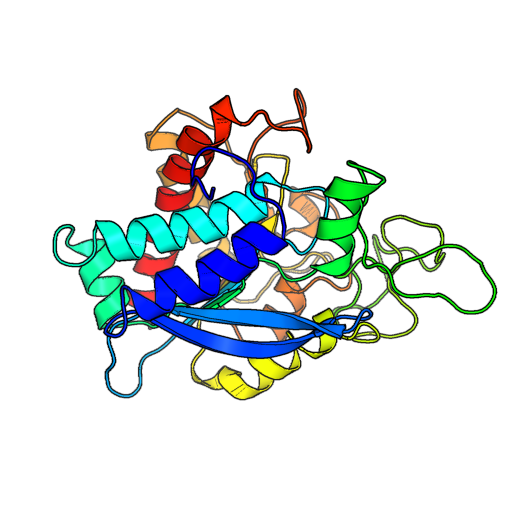7.723 -21.247 -11.357 1.00 7.51 101 ASN A N 1
ATOM 780 C CA . ASN A 1 96 ? 6.708 -22.149 -11.871 1.00 7.87 101 ASN A CA 1
ATOM 781 C C . ASN A 1 96 ? 7.252 -23.535 -12.140 1.00 8.52 101 ASN A C 1
ATOM 782 O O . ASN A 1 96 ? 6.531 -24.516 -11.954 1.00 8.66 101 ASN A O 1
ATOM 787 N N . LYS A 1 97 ? 8.520 -23.617 -12.549 1.00 8.49 102 LYS A N 1
ATOM 788 C CA . LYS A 1 97 ? 9.116 -24.881 -13.010 1.00 9.08 102 LYS A CA 1
ATOM 789 C C . LYS A 1 97 ? 10.045 -25.555 -12.007 1.00 8.98 102 LYS A C 1
ATOM 790 O O . LYS A 1 97 ? 10.188 -26.779 -12.036 1.00 10.38 102 LYS A O 1
ATOM 796 N N . LEU A 1 98 ? 10.665 -24.763 -11.132 1.00 8.92 103 LEU A N 1
ATOM 797 C CA . LEU A 1 98 ? 11.606 -25.288 -10.133 1.00 9.76 103 LEU A CA 1
ATOM 798 C C . LEU A 1 98 ? 11.172 -24.880 -8.755 1.00 9.24 103 LEU A C 1
ATOM 799 O O . LEU A 1 98 ? 10.472 -23.885 -8.601 1.00 9.12 103 LEU A O 1
ATOM 804 N N . ASP A 1 99 ? 11.597 -25.641 -7.750 1.00 8.81 104 ASP A N 1
ATOM 805 C CA . ASP A 1 99 ? 11.548 -25.169 -6.369 1.00 9.21 104 ASP A CA 1
ATOM 806 C C . ASP A 1 99 ? 12.922 -24.731 -5.932 1.00 8.53 104 ASP A C 1
ATOM 807 O O . ASP A 1 99 ? 13.916 -25.336 -6.317 1.00 9.17 104 ASP A O 1
ATOM 812 N N A PHE A 1 100 ? 12.964 -23.657 -5.142 0.50 9.40 105 PHE A N 1
ATOM 813 N N B PHE A 1 100 ? 12.967 -23.699 -5.098 0.50 9.45 105 PHE A N 1
ATOM 814 C CA A PHE A 1 100 ? 14.186 -23.234 -4.463 0.50 9.67 105 PHE A CA 1
ATOM 815 C CA B PHE A 1 100 ? 14.213 -23.180 -4.554 0.50 9.93 105 PHE A CA 1
ATOM 816 C C A PHE A 1 100 ? 14.060 -23.497 -2.998 0.50 10.58 105 PHE A C 1
ATOM 817 C C B PHE A 1 100 ? 14.151 -23.388 -3.035 0.50 10.65 105 PHE A C 1
ATOM 818 O O A PHE A 1 100 ? 13.147 -22.994 -2.345 0.50 14.41 105 PHE A O 1
ATOM 819 O O B PHE A 1 100 ? 13.310 -22.774 -2.380 0.50 14.46 105 PHE A O 1
ATOM 834 N N . TYR A 1 101 ? 14.990 -24.269 -2.477 1.00 10.57 106 TYR A N 1
ATOM 835 C CA . TYR A 1 101 ? 15.093 -24.411 -1.027 1.00 11.23 106 TYR A CA 1
ATOM 836 C C . TYR A 1 101 ? 16.077 -23.361 -0.568 1.00 11.12 106 TYR A C 1
ATOM 837 O O . TYR A 1 101 ? 17.221 -23.367 -1.014 1.00 16.00 106 TYR A O 1
ATOM 846 N N . VAL A 1 102 ? 15.635 -22.447 0.293 1.00 9.85 107 VAL A N 1
ATOM 847 C CA . VAL A 1 102 ? 16.487 -21.367 0.791 1.00 8.76 107 VAL A CA 1
ATOM 848 C C . VAL A 1 102 ? 16.639 -21.564 2.292 1.00 8.70 107 VAL A C 1
ATOM 849 O O . VAL A 1 102 ? 15.657 -21.504 3.036 1.00 8.67 107 VAL A O 1
ATOM 853 N N . LEU A 1 103 ? 17.866 -21.843 2.723 1.00 7.97 108 LEU A N 1
ATOM 854 C CA . LEU A 1 103 ? 18.171 -22.009 4.135 1.00 7.66 108 LEU A CA 1
ATOM 855 C C . LEU A 1 103 ? 18.840 -20.700 4.580 1.00 7.72 108 LEU A C 1
ATOM 856 O O . LEU A 1 103 ? 20.031 -20.490 4.322 1.00 7.61 108 LEU A O 1
ATOM 861 N N . PRO A 1 104 ? 18.071 -19.788 5.212 1.00 8.17 109 PRO A N 1
ATOM 862 C CA . PRO A 1 104 ? 18.599 -18.433 5.361 1.00 8.57 109 PRO A CA 1
ATOM 863 C C . PRO A 1 104 ? 19.789 -18.316 6.305 1.00 8.26 109 PRO A C 1
ATOM 864 O O . PRO A 1 104 ? 20.674 -17.495 6.067 1.00 8.50 109 PRO A O 1
ATOM 868 N N . VAL A 1 105 ? 19.807 -19.107 7.372 1.00 7.70 110 VAL A N 1
ATOM 869 C CA . VAL A 1 105 ? 20.945 -19.121 8.295 1.00 7.48 110 VAL A CA 1
ATOM 870 C C . VAL A 1 105 ? 21.187 -20.542 8.780 1.00 7.23 110 VAL A C 1
ATOM 871 O O . VAL A 1 105 ? 20.335 -21.106 9.488 1.00 8.17 110 VAL A O 1
ATOM 875 N N . LEU A 1 106 ? 22.328 -21.134 8.414 1.00 7.37 111 LEU A N 1
ATOM 876 C CA . LEU A 1 106 ? 22.639 -22.476 8.906 1.00 7.03 111 LEU A CA 1
ATOM 877 C C . LEU A 1 106 ? 23.147 -22.418 10.342 1.00 7.44 111 LEU A C 1
ATOM 878 O O . LEU A 1 106 ? 22.623 -23.091 11.225 1.00 8.74 111 LEU A O 1
ATOM 883 N N . ASN A 1 107 ? 24.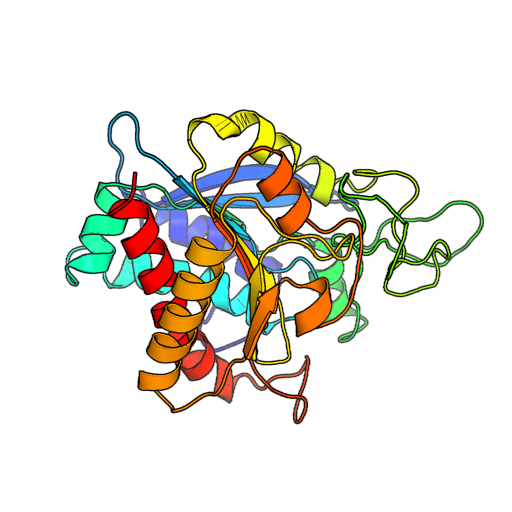176 -21.601 10.568 1.00 6.93 112 ASN A N 1
ATOM 884 C CA . ASN A 1 107 ? 24.856 -21.520 11.857 1.00 7.23 112 ASN A CA 1
ATOM 885 C C . ASN A 1 107 ? 24.221 -20.418 12.707 1.00 7.05 112 ASN A C 1
ATOM 886 O O . ASN A 1 107 ? 24.763 -19.325 12.898 1.00 7.53 112 ASN A O 1
ATOM 891 N N . ILE A 1 108 ? 23.020 -20.725 13.185 1.00 8.10 113 ILE A N 1
ATOM 892 C CA . ILE A 1 108 ? 22.221 -19.773 13.944 1.00 8.69 113 ILE A CA 1
ATOM 893 C C . ILE A 1 108 ? 22.902 -19.412 15.262 1.00 8.85 113 ILE A C 1
ATOM 894 O O . ILE A 1 108 ? 22.940 -18.250 15.660 1.00 8.66 113 ILE A O 1
ATOM 899 N N . ASP A 1 109 ? 23.460 -20.413 15.934 1.00 8.01 114 ASP A N 1
ATOM 900 C CA . ASP A 1 109 ? 24.079 -20.165 17.243 1.00 8.60 114 ASP A CA 1
ATOM 901 C C . ASP A 1 109 ? 25.251 -19.190 17.102 1.00 8.72 114 ASP A C 1
ATOM 902 O O . ASP A 1 109 ? 25.388 -18.244 17.880 1.00 8.83 114 ASP A O 1
ATOM 907 N N . GLY A 1 110 ? 26.087 -19.402 16.085 1.00 7.87 115 GLY A N 1
ATOM 908 C CA . GLY A 1 110 ? 27.225 -18.512 15.843 1.00 7.78 115 GLY A CA 1
ATOM 909 C C . GLY A 1 110 ? 26.734 -17.124 15.463 1.00 7.69 115 GLY A C 1
ATOM 910 O O . GLY A 1 110 ? 27.297 -16.117 15.902 1.00 8.18 115 GLY A O 1
ATOM 911 N N . TYR A 1 111 ? 25.684 -17.055 14.638 1.00 8.20 116 TYR A N 1
ATOM 912 C CA . TYR A 1 111 ? 25.150 -15.749 14.238 1.00 8.25 116 TYR A CA 1
ATOM 913 C C . TYR A 1 111 ? 24.666 -14.934 15.451 1.00 9.17 116 TYR A C 1
ATOM 914 O O . TYR A 1 111 ? 24.985 -13.747 15.577 1.00 9.38 116 TYR A O 1
ATOM 923 N N . ILE A 1 112 ? 23.898 -15.560 16.342 1.00 9.32 117 ILE A N 1
ATOM 924 C CA . ILE A 1 112 ? 23.475 -14.883 17.565 1.00 10.28 117 ILE A CA 1
ATOM 925 C C . ILE A 1 112 ? 24.699 -14.351 18.330 1.00 9.47 117 ILE A C 1
ATOM 926 O O . ILE A 1 112 ? 24.712 -13.205 18.781 1.00 11.05 117 ILE A O 1
ATOM 931 N N . TYR A 1 113 ? 25.734 -15.181 18.432 1.00 8.75 118 TYR A N 1
ATOM 932 C CA . TYR A 1 113 ? 26.953 -14.818 19.147 1.00 9.40 118 TYR A CA 1
ATOM 933 C C . TYR A 1 113 ? 27.635 -13.597 18.521 1.00 8.70 118 TYR A C 1
ATOM 934 O O . TYR A 1 113 ? 28.180 -12.763 19.243 1.00 9.64 118 TYR A O 1
ATOM 943 N N . THR A 1 114 ? 27.572 -13.457 17.195 1.00 8.86 119 THR A N 1
ATOM 944 C CA . THR A 1 114 ? 28.162 -12.273 16.559 1.00 9.55 119 THR A CA 1
ATOM 945 C C . THR A 1 114 ? 27.399 -10.992 16.886 1.00 8.99 119 THR A C 1
ATOM 946 O O . THR A 1 114 ? 27.965 -9.902 16.813 1.00 10.67 119 THR A O 1
ATOM 950 N N . TRP A 1 115 ? 26.123 -11.126 17.241 1.00 10.12 120 TRP A N 1
ATOM 951 C CA . TRP A 1 115 ? 25.299 -9.990 17.669 1.00 11.86 120 TRP A CA 1
ATOM 952 C C . TRP A 1 115 ? 25.462 -9.643 19.127 1.00 13.97 120 TRP A C 1
ATOM 953 O O . TRP A 1 115 ? 25.374 -8.468 19.511 1.00 17.23 120 TRP A O 1
ATOM 964 N N . THR A 1 116 ? 25.702 -10.652 19.958 1.00 11.67 121 THR A N 1
ATOM 965 C CA . THR A 1 116 ? 25.689 -10.458 21.409 1.00 14.08 121 THR A CA 1
ATOM 966 C C . THR A 1 116 ? 27.057 -10.317 22.049 1.00 13.71 121 THR A C 1
ATOM 967 O O . THR A 1 116 ? 27.183 -9.666 23.084 1.00 16.47 121 THR A O 1
ATOM 971 N N . LYS A 1 117 ? 28.081 -10.930 21.458 1.00 12.58 122 LYS A N 1
ATOM 972 C CA . LYS A 1 117 ? 29.377 -11.048 22.128 1.00 13.05 122 LYS A CA 1
ATOM 973 C C . LYS A 1 117 ? 30.604 -10.776 21.270 1.00 11.77 122 LYS A C 1
ATOM 974 O O . LYS A 1 117 ? 31.557 -10.154 21.745 1.00 15.33 122 LYS A O 1
ATOM 980 N N . ASN A 1 118 ? 30.610 -11.252 20.024 1.00 10.29 123 ASN A N 1
ATOM 981 C CA . ASN A 1 118 ? 31.842 -11.228 19.247 1.00 10.38 123 ASN A CA 1
ATOM 982 C C . ASN A 1 118 ? 31.526 -11.198 17.761 1.00 9.33 123 ASN A C 1
ATOM 983 O O . ASN A 1 118 ? 31.234 -12.234 17.146 1.00 8.83 123 ASN A O 1
ATOM 988 N N . ARG A 1 119 ? 31.607 -9.997 17.192 1.00 10.35 124 ARG A N 1
ATOM 989 C CA . ARG A 1 119 ? 31.268 -9.753 15.793 1.00 8.68 124 ARG A CA 1
ATOM 990 C C . ARG A 1 119 ? 32.047 -10.630 14.819 1.00 9.15 124 ARG A C 1
ATOM 991 O O . ARG A 1 119 ? 31.581 -10.891 13.695 1.00 9.74 124 ARG A O 1
ATOM 999 N N . MET A 1 120 ? 33.219 -11.089 15.258 1.00 9.49 125 MET A N 1
ATOM 1000 C CA . MET A 1 120 ? 34.146 -11.793 14.381 1.00 9.76 125 MET A CA 1
ATOM 1001 C C . MET A 1 120 ? 34.145 -13.308 14.600 1.00 8.91 125 MET A C 1
ATOM 1002 O O . MET A 1 120 ? 35.019 -14.008 14.093 1.00 9.59 125 MET A O 1
ATOM 1007 N N . TRP A 1 121 ? 33.142 -13.824 15.312 1.00 8.04 126 TRP A N 1
ATOM 1008 C CA . TRP A 1 121 ? 32.965 -15.264 15.417 1.00 8.20 126 TRP A CA 1
ATOM 1009 C C . TRP A 1 121 ? 32.703 -15.892 14.058 1.00 7.28 126 TRP A C 1
ATOM 1010 O O . TRP A 1 121 ? 31.989 -15.316 13.230 1.00 7.58 126 TRP A O 1
ATOM 1021 N N . ARG A 1 122 ? 33.263 -17.084 13.835 1.00 7.67 127 ARG A N 1
ATOM 1022 C CA . ARG A 1 122 ? 33.131 -17.835 12.570 1.00 7.12 127 ARG A CA 1
ATOM 1023 C C . ARG A 1 122 ? 32.371 -19.170 12.739 1.00 7.13 127 ARG A C 1
ATOM 1024 O O . ARG A 1 122 ? 31.452 -19.491 11.957 1.00 7.27 127 ARG A O 1
ATOM 1032 N N . LYS A 1 123 ? 32.781 -19.929 13.761 1.00 6.59 128 LYS A N 1
ATOM 1033 C CA . LYS A 1 123 ? 32.415 -21.324 13.924 1.00 6.64 128 LYS A CA 1
ATOM 1034 C C . LYS A 1 123 ? 31.033 -21.533 14.554 1.00 7.26 128 LYS A C 1
ATOM 1035 O O . LYS A 1 123 ? 30.294 -20.584 14.828 1.00 7.55 128 LYS A O 1
ATOM 1041 N N . THR A 1 124 ? 30.664 -22.789 14.765 1.00 7.60 129 THR A N 1
ATOM 1042 C CA . THR A 1 124 ? 29.499 -23.084 15.590 1.00 7.83 129 THR A CA 1
ATOM 1043 C C . THR A 1 124 ? 29.801 -22.722 17.044 1.00 7.69 129 THR A C 1
ATOM 1044 O O . THR A 1 124 ? 30.862 -22.144 17.337 1.00 8.23 129 THR A O 1
ATOM 1048 N N . ARG A 1 125 ? 28.872 -23.036 17.943 1.00 8.56 130 ARG A N 1
ATOM 1049 C CA . ARG A 1 125 ? 29.067 -22.761 19.363 1.00 8.37 130 ARG A CA 1
ATOM 1050 C C . ARG A 1 125 ? 29.022 -24.017 20.217 1.00 8.10 130 ARG A C 1
ATOM 1051 O O . ARG A 1 125 ? 28.754 -23.950 21.418 1.00 9.71 130 ARG A O 1
ATOM 1059 N N . SER A 1 126 ? 29.318 -25.161 19.608 1.00 8.73 131 SER A N 1
ATOM 1060 C CA . SER A 1 126 ? 29.357 -26.420 20.352 1.00 9.54 131 SER A CA 1
ATOM 1061 C C . SER A 1 126 ? 30.645 -26.556 21.162 1.00 9.19 131 SER A C 1
ATOM 1062 O O . SER A 1 126 ? 31.651 -25.891 20.892 1.00 9.36 131 SER A O 1
ATOM 1065 N N . THR A 1 127 ? 30.610 -27.437 22.149 1.00 10.85 132 THR A N 1
ATOM 1066 C CA . THR A 1 127 ? 31.780 -27.718 22.970 1.00 11.49 132 THR A CA 1
ATOM 1067 C C . THR A 1 127 ? 32.705 -28.768 22.360 1.00 11.74 132 THR A C 1
ATOM 1068 O O . THR A 1 127 ? 32.315 -29.514 21.441 1.00 12.59 132 THR A O 1
ATOM 1072 N N . ASN A 1 128 ? 33.936 -28.790 22.873 1.00 10.20 133 ASN A N 1
ATOM 1073 C CA . ASN A 1 128 ? 34.977 -29.712 22.450 1.00 10.51 133 ASN A CA 1
ATOM 1074 C C . ASN A 1 128 ? 35.598 -30.406 23.649 1.00 11.72 133 ASN A C 1
ATOM 1075 O O . ASN A 1 128 ? 35.897 -29.759 24.649 1.00 13.06 133 ASN A O 1
ATOM 1080 N N . ALA A 1 129 ? 35.800 -31.718 23.542 1.00 12.84 134 ALA A N 1
ATOM 1081 C CA . ALA A 1 129 ? 36.434 -32.483 24.624 1.00 14.58 134 ALA A CA 1
ATOM 1082 C C . ALA A 1 129 ? 37.849 -31.991 24.931 1.00 14.47 134 ALA A C 1
ATOM 1083 O O . ALA A 1 129 ? 38.609 -31.682 24.015 1.00 15.75 134 ALA A O 1
ATOM 1085 N N . GLY A 1 130 ? 38.194 -31.927 26.217 1.00 16.20 135 GLY A N 1
ATOM 1086 C CA . GLY A 1 130 ? 39.570 -31.657 26.638 1.00 17.14 135 GLY A CA 1
ATOM 1087 C C . GLY A 1 130 ? 40.056 -30.224 26.533 1.00 14.98 135 GLY A C 1
ATOM 1088 O O . GLY A 1 130 ? 41.241 -29.957 26.734 1.00 18.41 135 GLY A O 1
ATOM 1089 N N . THR A 1 131 ? 39.142 -29.304 26.236 1.00 12.99 136 THR A N 1
ATOM 1090 C CA . THR A 1 131 ? 39.473 -27.895 26.086 1.00 11.88 136 THR A CA 1
ATOM 1091 C C . THR A 1 131 ? 38.243 -27.052 26.395 1.00 11.23 136 THR A C 1
ATOM 1092 O O . THR A 1 131 ? 37.121 -27.551 26.333 1.00 12.52 136 THR A O 1
ATOM 1096 N N . THR A 1 132 ? 38.451 -25.772 26.690 1.00 10.85 137 THR A N 1
ATOM 1097 C CA . THR A 1 132 ? 37.334 -24.842 26.785 1.00 10.52 137 THR A CA 1
ATOM 1098 C C . THR A 1 132 ? 37.072 -24.095 25.471 1.00 10.15 137 THR A C 1
ATOM 1099 O O . THR A 1 132 ? 36.101 -23.345 25.355 1.00 11.17 137 THR A O 1
ATOM 1103 N N . CYS A 1 133 ? 37.921 -24.307 24.469 1.00 9.36 138 CYS A N 1
ATOM 1104 C CA . CYS A 1 133 ? 37.713 -23.688 23.172 1.00 8.66 138 CYS A CA 1
ATOM 1105 C C . CYS A 1 133 ? 36.424 -24.193 22.540 1.00 7.68 138 CYS A C 1
ATOM 1106 O O . CYS A 1 133 ? 36.101 -25.387 22.614 1.00 8.58 138 CYS A O 1
ATOM 1109 N N . ILE A 1 134 ? 35.702 -23.266 21.919 1.00 8.06 139 ILE A N 1
ATOM 1110 C CA . ILE A 1 134 ? 34.367 -23.526 21.414 1.00 8.24 139 ILE A CA 1
ATOM 1111 C C . ILE A 1 134 ? 34.317 -23.575 19.899 1.00 7.43 139 ILE A C 1
ATOM 1112 O O . ILE A 1 134 ? 34.924 -22.755 19.226 1.00 7.80 139 ILE A O 1
ATO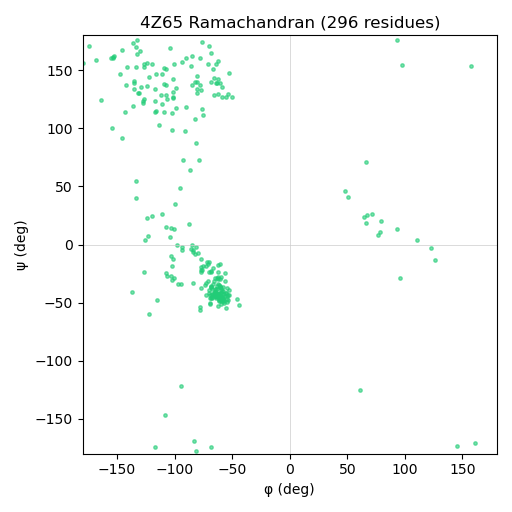M 1117 N N . GLY A 1 135 ? 33.562 -24.537 19.376 1.00 7.70 140 GLY A N 1
ATOM 1118 C CA . GLY A 1 135 ? 33.092 -24.476 18.000 1.00 7.76 140 GLY A CA 1
ATOM 1119 C C . GLY A 1 135 ? 33.897 -25.257 16.996 1.00 7.09 140 GLY A C 1
ATOM 1120 O O . GLY A 1 135 ? 35.105 -25.496 17.171 1.00 7.32 140 GLY A O 1
ATOM 1121 N N . THR A 1 136 ? 33.193 -25.627 15.929 1.00 6.36 141 THR A N 1
ATOM 1122 C CA . THR A 1 136 ? 33.709 -26.331 14.764 1.00 7.19 141 THR A CA 1
ATOM 1123 C C . THR A 1 136 ? 33.408 -25.471 13.538 1.00 6.89 141 THR A C 1
ATOM 1124 O O . THR A 1 136 ? 32.360 -24.811 13.463 1.00 7.33 141 THR A O 1
ATOM 1128 N N . ASP A 1 137 ? 34.315 -25.474 12.569 1.00 7.37 142 ASP A N 1
ATOM 1129 C CA . ASP A 1 137 ? 34.052 -24.792 11.306 1.00 6.91 142 ASP A CA 1
ATOM 1130 C C . ASP A 1 137 ? 33.071 -25.669 10.511 1.00 6.71 142 ASP A C 1
ATOM 1131 O O . ASP A 1 137 ? 33.422 -26.758 10.074 1.00 6.35 142 ASP A O 1
ATOM 1136 N N . PRO A 1 138 ? 31.818 -25.203 10.319 1.00 6.67 143 PRO A N 1
ATOM 1137 C CA . PRO A 1 138 ? 30.858 -26.091 9.637 1.00 7.39 143 PRO A CA 1
ATOM 1138 C C . PRO A 1 138 ? 31.320 -26.413 8.210 1.00 6.21 143 PRO A C 1
ATOM 1139 O O . PRO A 1 138 ? 30.995 -27.486 7.700 1.00 7.35 143 PRO A O 1
ATOM 1143 N N . ASN A 1 139 ? 32.090 -25.524 7.568 1.00 6.25 144 ASN A N 1
ATOM 1144 C CA . ASN A 1 139 ? 32.571 -25.803 6.222 1.00 5.81 144 ASN A CA 1
ATOM 1145 C C . ASN A 1 139 ? 33.881 -26.580 6.196 1.00 6.00 144 ASN A C 1
ATOM 1146 O O . ASN A 1 139 ? 34.556 -26.628 5.162 1.00 6.18 144 ASN A O 1
ATOM 1151 N N . ARG A 1 140 ? 34.217 -27.198 7.330 1.00 6.82 145 ARG A N 1
ATOM 1152 C CA . ARG A 1 140 ? 35.275 -28.210 7.381 1.00 7.10 145 ARG A CA 1
ATOM 1153 C C . ARG A 1 140 ? 34.710 -29.519 7.939 1.00 6.76 145 ARG A C 1
ATOM 1154 O O . ARG A 1 140 ? 35.464 -30.468 8.202 1.00 7.33 145 ARG A O 1
ATOM 1162 N N . ASN A 1 141 ? 33.385 -29.571 8.129 1.00 7.37 146 ASN A N 1
ATOM 1163 C CA . ASN A 1 141 ? 32.756 -30.685 8.860 1.00 7.62 146 ASN A CA 1
ATOM 1164 C C . ASN A 1 141 ? 32.035 -31.707 7.984 1.00 8.53 146 ASN A C 1
ATOM 1165 O O . ASN A 1 141 ? 31.396 -32.603 8.513 1.00 9.86 146 ASN A O 1
ATOM 1170 N N . PHE A 1 142 ? 32.142 -31.586 6.662 1.00 8.41 147 PHE A N 1
ATOM 1171 C CA . PHE A 1 142 ? 31.480 -32.533 5.756 1.00 8.76 147 PHE A CA 1
ATOM 1172 C C . PHE A 1 142 ? 32.406 -33.658 5.355 1.00 8.71 147 PHE A C 1
ATOM 1173 O O . PHE A 1 142 ? 33.635 -33.524 5.398 1.00 8.68 147 PHE A O 1
ATOM 1181 N N . ASP A 1 143 ? 31.793 -34.763 4.949 1.00 10.34 148 ASP A N 1
ATOM 1182 C CA . ASP A 1 143 ? 32.522 -35.951 4.561 1.00 11.49 148 ASP A CA 1
ATOM 1183 C C . ASP A 1 143 ? 33.096 -35.823 3.147 1.00 12.79 148 ASP A C 1
ATOM 1184 O O . ASP A 1 143 ? 32.600 -36.442 2.203 1.00 17.09 148 ASP A O 1
ATOM 1189 N N . ALA A 1 144 ? 34.132 -34.996 3.009 1.00 10.79 149 ALA A N 1
ATOM 1190 C CA . ALA A 1 144 ? 34.753 -34.682 1.713 1.00 11.72 149 ALA A CA 1
ATOM 1191 C C . ALA A 1 144 ? 36.259 -34.496 1.941 1.00 10.70 149 ALA A C 1
ATOM 1192 O O . ALA A 1 144 ? 36.717 -33.413 2.284 1.00 11.18 149 ALA A O 1
ATOM 1194 N N . GLY A 1 145 ? 37.020 -35.581 1.803 1.00 10.97 150 GLY A N 1
ATOM 1195 C CA . GLY A 1 145 ? 38.429 -35.595 2.220 1.00 11.16 150 GLY A CA 1
ATOM 1196 C C . GLY A 1 145 ? 38.577 -35.078 3.647 1.00 9.98 150 GLY A C 1
ATOM 1197 O O . GLY A 1 145 ? 39.503 -34.332 3.956 1.00 10.45 150 GLY A O 1
ATOM 1198 N N . TRP A 1 146 ? 37.653 -35.473 4.521 1.00 10.33 151 TRP A N 1
ATOM 1199 C CA . TRP A 1 146 ? 37.489 -34.836 5.829 1.00 10.05 151 TRP A CA 1
ATOM 1200 C C . TRP A 1 146 ? 38.769 -34.694 6.636 1.00 10.74 151 TRP A C 1
ATOM 1201 O O . TRP A 1 146 ? 39.527 -35.654 6.843 1.00 11.80 151 TRP A O 1
ATOM 1212 N N . CYS A 1 147 ? 39.016 -33.453 7.058 1.00 10.38 152 CYS A N 1
ATOM 1213 C CA . CYS A 1 147 ? 40.074 -33.047 8.002 1.00 11.47 152 CYS A CA 1
ATOM 1214 C C . CYS A 1 147 ? 41.481 -33.219 7.471 1.00 12.89 152 CYS A C 1
ATOM 1215 O O . CYS A 1 147 ? 42.446 -33.312 8.228 1.00 15.53 152 CYS A O 1
ATOM 1218 N N . THR A 1 148 ? 41.604 -33.197 6.158 1.00 11.76 153 THR A N 1
ATOM 1219 C CA . THR A 1 148 ? 42.920 -33.244 5.585 1.00 14.16 153 THR A CA 1
ATOM 1220 C C . THR A 1 148 ? 43.284 -31.755 5.361 1.00 17.07 153 THR A C 1
ATOM 1221 O O . THR A 1 148 ? 43.245 -30.931 6.287 1.00 20.03 153 THR A O 1
ATOM 1225 N N . THR A 1 149 ? 43.568 -31.393 4.138 1.00 14.33 154 THR A N 1
ATOM 1226 C CA . THR A 1 149 ? 44.207 -30.148 3.829 1.00 13.12 154 THR A CA 1
ATOM 1227 C C . THR A 1 149 ? 43.340 -28.943 4.170 1.00 10.95 154 THR A C 1
ATOM 1228 O O . THR A 1 149 ? 42.130 -28.974 4.021 1.00 13.48 154 THR A O 1
ATOM 1232 N N . GLY A 1 150 ? 43.963 -27.872 4.639 1.00 10.10 155 GLY A N 1
ATOM 1233 C CA . GLY A 1 150 ? 43.262 -26.612 4.865 1.00 9.43 155 GLY A CA 1
ATOM 1234 C C . GLY A 1 150 ? 42.227 -26.671 5.971 1.00 9.74 155 GLY A C 1
ATOM 1235 O O . GLY A 1 150 ? 41.339 -25.829 6.037 1.00 10.17 155 GLY A O 1
ATOM 1236 N N . ALA A 1 151 ? 42.346 -27.680 6.826 1.00 11.33 156 ALA A N 1
ATOM 1237 C CA . ALA A 1 151 ? 41.466 -27.896 7.964 1.00 10.78 156 ALA A CA 1
ATOM 1238 C C . ALA A 1 151 ? 42.352 -28.244 9.140 1.00 12.85 156 ALA A C 1
ATOM 1239 O O . ALA A 1 151 ? 43.326 -28.992 8.996 1.00 16.81 156 ALA A O 1
ATOM 1241 N N . SER A 1 152 ? 42.012 -27.734 10.318 1.00 8.88 157 SER A N 1
ATOM 1242 C CA . SER A 1 152 ? 42.823 -27.910 11.510 1.00 8.23 157 SER A CA 1
ATOM 1243 C C . SER A 1 152 ? 42.252 -28.985 12.424 1.00 7.96 157 SER A C 1
ATOM 1244 O O . SER A 1 152 ? 41.039 -29.110 12.569 1.00 8.18 157 SER A O 1
ATOM 1247 N N . THR A 1 153 ? 43.138 -29.763 13.039 1.00 8.24 158 THR A N 1
ATOM 1248 C CA . THR A 1 153 ? 42.737 -30.724 14.073 1.00 8.31 158 THR A CA 1
ATOM 1249 C C . THR A 1 153 ? 42.628 -30.069 15.464 1.00 8.28 158 THR A C 1
ATOM 1250 O O . THR A 1 153 ? 42.249 -30.725 16.432 1.00 10.21 158 THR A O 1
ATOM 1254 N N . ASP A 1 154 ? 42.990 -28.791 15.572 1.00 7.93 159 ASP A N 1
ATOM 1255 C CA . ASP A 1 154 ? 43.001 -28.106 16.854 1.00 7.57 159 ASP A CA 1
ATOM 1256 C C . ASP A 1 154 ? 41.628 -27.451 17.082 1.00 6.92 159 ASP A C 1
ATOM 1257 O O . ASP A 1 154 ? 41.260 -26.548 16.338 1.00 7.31 159 ASP A O 1
ATOM 1262 N N . PRO A 1 155 ? 40.895 -27.848 18.147 1.00 8.00 160 PRO A N 1
ATOM 1263 C CA . PRO A 1 155 ? 39.569 -27.257 18.423 1.00 8.35 160 PRO A CA 1
ATOM 1264 C C . PRO A 1 155 ? 39.603 -25.748 18.712 1.00 7.06 160 PRO A C 1
ATOM 1265 O O . PRO A 1 155 ? 38.568 -25.090 18.628 1.00 8.11 160 PRO A O 1
ATOM 1269 N N . CYS A 1 156 ? 40.778 -25.204 19.041 1.00 6.93 161 CYS A N 1
ATOM 1270 C CA . CYS A 1 156 ? 40.918 -23.772 19.284 1.00 7.09 161 CYS A CA 1
ATOM 1271 C C . CYS A 1 156 ? 41.138 -22.967 18.010 1.00 7.00 161 CYS A C 1
ATOM 1272 O O . CYS A 1 156 ? 41.249 -21.744 18.076 1.00 8.01 161 CYS A O 1
ATOM 1275 N N . ASP A 1 157 ? 41.179 -23.646 16.859 1.00 6.54 162 ASP A N 1
ATOM 1276 C CA . ASP A 1 157 ? 41.496 -22.989 15.595 1.00 6.94 162 ASP A CA 1
ATOM 1277 C C . ASP A 1 157 ? 40.219 -22.701 14.801 1.00 6.66 162 ASP A C 1
ATOM 1278 O O . ASP A 1 157 ? 39.202 -23.397 14.940 1.00 6.85 162 ASP A O 1
ATOM 1283 N N . GLU A 1 158 ? 40.294 -21.702 13.928 1.00 6.73 163 GLU A N 1
ATOM 1284 C CA . GLU A 1 158 ? 39.138 -21.212 13.193 1.00 6.53 163 GLU A CA 1
ATOM 1285 C C . GLU A 1 158 ? 38.666 -22.161 12.084 1.00 6.64 163 GLU A C 1
ATOM 1286 O O . GLU A 1 158 ? 37.523 -22.046 11.631 1.00 7.10 163 GLU A O 1
ATOM 1292 N N . THR A 1 159 ? 39.532 -23.086 11.654 1.00 6.48 164 THR A N 1
ATOM 1293 C CA . THR A 1 159 ? 39.165 -24.082 10.647 1.00 6.33 164 THR A CA 1
ATOM 1294 C C . THR A 1 159 ? 39.097 -25.480 11.252 1.00 6.42 164 THR A C 1
ATOM 1295 O O . THR A 1 159 ? 39.265 -26.477 10.547 1.00 6.95 164 THR A O 1
ATOM 1299 N N . TYR A 1 160 ? 38.824 -25.568 12.553 1.00 7.15 165 TYR A N 1
ATOM 1300 C CA . TYR A 1 160 ? 38.679 -26.871 13.200 1.00 7.12 165 TYR A CA 1
ATOM 1301 C C . TYR A 1 160 ? 37.659 -27.748 12.475 1.00 7.11 165 TYR A C 1
ATOM 1302 O O . TYR A 1 160 ? 36.516 -27.329 12.241 1.00 7.47 165 TYR A O 1
ATOM 1311 N N . CYS A 1 161 ? 38.046 -28.979 12.161 1.00 7.60 166 CYS A N 1
ATOM 1312 C CA . CYS A 1 161 ? 37.196 -29.869 11.367 1.00 7.99 166 CYS A CA 1
ATOM 1313 C C . CYS A 1 161 ? 36.115 -30.589 12.165 1.00 7.28 166 CYS A C 1
ATOM 1314 O O . CYS A 1 161 ? 35.252 -31.235 11.575 1.00 8.31 166 CYS A O 1
ATOM 1317 N N . GLY A 1 162 ? 36.157 -30.477 13.494 1.00 8.48 167 GLY A N 1
ATOM 1318 C CA . GLY A 1 162 ? 35.225 -31.208 14.340 1.00 9.50 167 GLY A CA 1
ATOM 1319 C C . GLY A 1 162 ? 35.782 -32.544 14.791 1.00 9.38 167 GLY A C 1
ATOM 1320 O O . GLY A 1 162 ? 36.862 -32.955 14.381 1.00 10.11 167 GLY A O 1
ATOM 1321 N N . SER A 1 163 ? 35.026 -33.234 15.628 1.00 10.93 168 SER A N 1
ATOM 1322 C CA . SER A 1 163 ? 35.466 -34.522 16.134 1.00 11.66 168 SER A CA 1
ATOM 1323 C C . SER A 1 163 ? 35.315 -35.646 15.100 1.00 12.17 168 SER A C 1
ATOM 1324 O O . SER A 1 163 ? 35.981 -36.674 15.202 1.00 15.12 168 SER A O 1
ATOM 1327 N N . ALA A 1 164 ? 34.444 -35.438 14.117 1.00 12.90 169 ALA A N 1
ATOM 1328 C CA . ALA A 1 164 ? 34.145 -36.418 13.071 1.00 12.74 169 ALA A CA 1
ATOM 1329 C C . ALA A 1 164 ? 33.352 -35.665 12.015 1.00 11.49 169 ALA A C 1
ATOM 1330 O O . ALA A 1 164 ? 32.741 -34.630 12.325 1.00 11.65 169 ALA A O 1
ATOM 1332 N N . ALA A 1 165 ? 33.323 -36.178 10.784 1.00 12.06 170 ALA A N 1
ATOM 1333 C CA . ALA A 1 165 ? 32.473 -35.579 9.767 1.00 11.52 170 ALA A CA 1
ATOM 1334 C C . ALA A 1 165 ? 31.025 -35.628 10.268 1.00 11.68 170 ALA A C 1
ATOM 1335 O O . ALA A 1 165 ? 30.572 -36.651 10.811 1.00 12.96 170 ALA A O 1
ATOM 1337 N N . GLU A 1 166 ? 30.313 -34.517 10.095 1.00 11.24 171 GLU A N 1
ATOM 1338 C CA . GLU A 1 166 ? 28.909 -34.382 10.513 1.00 10.64 171 GLU A CA 1
ATOM 1339 C C . GLU A 1 166 ? 28.720 -34.477 12.022 1.00 11.30 171 GLU A C 1
ATOM 1340 O O . GLU A 1 166 ? 27.636 -34.787 12.500 1.00 11.81 171 GLU A O 1
ATOM 1346 N N . SER A 1 167 ? 29.776 -34.186 12.776 1.00 10.99 172 SER A N 1
ATOM 1347 C CA . SER A 1 167 ? 29.669 -34.135 14.234 1.00 11.93 172 SER A CA 1
ATOM 1348 C C . SER A 1 167 ? 28.717 -33.038 14.692 1.00 11.48 172 SER A C 1
ATOM 1349 O O . SER A 1 167 ? 28.089 -33.145 15.748 1.00 13.72 172 SER A O 1
ATOM 1352 N N . GLU A 1 168 ? 28.599 -31.979 13.899 1.00 10.34 173 GLU A N 1
ATOM 1353 C CA . GLU A 1 168 ? 27.778 -30.839 14.291 1.00 10.39 173 GLU A CA 1
ATOM 1354 C C . GLU A 1 168 ? 26.336 -31.093 13.916 1.00 10.01 173 GLU A C 1
ATOM 1355 O O . GLU A 1 168 ? 26.044 -31.573 12.816 1.00 10.35 173 GLU A O 1
ATOM 1361 N N . LYS A 1 169 ? 25.431 -30.752 14.828 1.00 10.00 174 LYS A N 1
ATOM 1362 C CA . LYS A 1 169 ? 24.002 -30.914 14.573 1.00 10.87 174 LYS A CA 1
ATOM 1363 C C . LYS A 1 169 ? 23.580 -30.204 13.285 1.00 10.02 174 LYS A C 1
ATOM 1364 O O . LYS A 1 169 ? 22.734 -30.712 12.538 1.00 11.15 174 LYS A O 1
ATOM 1370 N N . GLU A 1 170 ? 24.158 -29.038 13.017 1.00 9.90 175 GLU A N 1
ATOM 1371 C CA . GLU A 1 170 ? 23.745 -28.227 11.870 1.00 9.21 175 GLU A CA 1
ATOM 1372 C C . GLU A 1 170 ? 24.146 -28.868 10.549 1.00 9.07 175 GLU A C 1
ATOM 1373 O O . GLU A 1 170 ? 23.383 -28.844 9.586 1.00 9.65 175 GLU A O 1
ATOM 1379 N N . THR A 1 171 ? 25.351 -29.416 10.481 1.00 9.42 176 THR A N 1
ATOM 1380 C CA . THR A 1 171 ? 25.846 -29.997 9.236 1.00 10.11 176 THR A CA 1
ATOM 1381 C C . THR A 1 171 ? 25.215 -31.373 9.008 1.00 9.47 176 THR A C 1
ATOM 1382 O O . THR A 1 171 ? 24.885 -31.705 7.869 1.00 9.59 176 THR A O 1
ATOM 1386 N N . LYS A 1 172 ? 25.014 -32.146 10.081 1.00 10.48 177 LYS A N 1
ATOM 1387 C CA . LYS A 1 172 ? 24.228 -33.368 9.991 1.00 10.82 177 LYS A CA 1
ATOM 1388 C C . LYS A 1 172 ? 22.825 -33.081 9.445 1.00 10.59 177 LYS A C 1
ATOM 1389 O O . LYS A 1 172 ? 22.335 -33.798 8.565 1.00 10.86 177 LYS A O 1
ATOM 1395 N N . ALA A 1 173 ? 22.193 -32.020 9.946 1.00 10.36 178 ALA A N 1
ATOM 1396 C CA . ALA A 1 173 ? 20.842 -31.676 9.496 1.00 10.70 178 ALA A CA 1
ATOM 1397 C C . ALA A 1 173 ? 20.817 -31.337 8.003 1.00 9.87 178 ALA A C 1
ATOM 1398 O O . ALA A 1 173 ? 19.936 -31.783 7.261 1.00 11.76 178 ALA A O 1
ATOM 1400 N N A LEU A 1 174 ? 21.792 -30.555 7.559 0.50 9.17 179 LEU A N 1
ATOM 1401 N N B LEU A 1 174 ? 21.796 -30.555 7.563 0.50 9.17 179 LEU A N 1
ATOM 1402 C CA A LEU A 1 174 ? 21.877 -30.182 6.155 0.50 8.76 179 LEU A CA 1
ATOM 1403 C CA B LEU A 1 174 ? 21.903 -30.172 6.159 0.50 9.16 179 LEU A CA 1
ATOM 1404 C C A LEU A 1 174 ? 22.161 -31.393 5.265 0.50 9.77 179 LEU A C 1
ATOM 1405 C C B LEU A 1 174 ? 22.171 -31.382 5.265 0.50 9.86 179 LEU A C 1
ATOM 1406 O O A LEU A 1 174 ? 21.471 -31.605 4.264 0.50 10.17 179 LEU A O 1
ATOM 1407 O O B LEU A 1 174 ? 21.484 -31.580 4.260 0.50 10.31 179 LEU A O 1
ATOM 1416 N N . ALA A 1 175 ? 23.153 -32.198 5.650 1.00 9.68 180 ALA A N 1
ATOM 1417 C CA . ALA A 1 175 ? 23.502 -33.396 4.882 1.00 9.69 180 ALA A CA 1
ATOM 1418 C C . ALA A 1 175 ? 22.325 -34.369 4.818 1.00 9.65 180 ALA A C 1
ATOM 1419 O O . ALA A 1 175 ? 22.054 -34.926 3.757 1.00 10.77 180 ALA A O 1
ATOM 1421 N N . ASP A 1 176 ? 21.624 -34.558 5.938 1.00 10.05 181 ASP A N 1
ATOM 1422 C CA . ASP A 1 176 ? 20.433 -35.409 5.947 1.00 10.97 181 ASP A CA 1
ATOM 1423 C C . ASP A 1 176 ? 19.369 -34.900 4.982 1.00 10.07 181 ASP A C 1
ATOM 1424 O O . ASP A 1 176 ? 18.764 -35.687 4.258 1.00 11.78 181 ASP A O 1
ATOM 1429 N N . PHE A 1 177 ? 19.104 -33.595 4.997 1.00 10.10 182 PHE A N 1
ATOM 1430 C CA . PHE A 1 177 ? 18.098 -33.046 4.099 1.00 10.03 182 PHE A CA 1
ATOM 1431 C C . PHE A 1 177 ? 18.498 -33.289 2.653 1.00 9.61 182 PHE A C 1
ATOM 1432 O O . PHE A 1 177 ? 17.685 -33.710 1.840 1.00 10.70 182 PHE A O 1
ATOM 1440 N N . ILE A 1 178 ? 19.742 -32.980 2.315 1.00 9.50 183 ILE A N 1
ATOM 1441 C CA . ILE A 1 178 ? 20.169 -33.137 0.938 1.00 10.83 183 ILE A CA 1
ATOM 1442 C C . ILE A 1 178 ? 20.121 -34.618 0.516 1.00 10.98 183 ILE A C 1
ATOM 1443 O O . ILE A 1 178 ? 19.592 -34.933 -0.543 1.00 11.55 183 ILE A O 1
ATOM 1448 N N . ARG A 1 179 ? 20.626 -35.528 1.353 1.00 10.94 184 ARG A N 1
ATOM 1449 C CA . ARG A 1 179 ? 20.513 -36.958 1.068 1.00 11.41 184 ARG A CA 1
ATOM 1450 C C . ARG A 1 179 ? 19.063 -37.407 0.851 1.00 12.36 184 ARG A C 1
ATOM 1451 O O . ARG A 1 179 ? 18.792 -38.182 -0.053 1.00 16.02 184 ARG A O 1
ATOM 1459 N N . ASN A 1 180 ? 18.145 -36.899 1.665 1.00 11.84 185 ASN A N 1
ATOM 1460 C CA . ASN A 1 180 ? 16.734 -37.270 1.567 1.00 14.80 185 ASN A CA 1
ATOM 1461 C C . ASN A 1 180 ? 16.058 -36.694 0.329 1.00 12.99 185 ASN A C 1
ATOM 1462 O O . ASN A 1 180 ? 14.991 -37.147 -0.047 1.00 16.68 185 ASN A O 1
ATOM 1467 N N . ASN A 1 181 ? 16.667 -35.690 -0.292 1.00 12.84 186 ASN A N 1
ATOM 1468 C CA . ASN A 1 181 ? 16.058 -35.020 -1.443 1.00 12.47 186 ASN A CA 1
ATOM 1469 C C . ASN A 1 181 ? 16.929 -35.028 -2.686 1.00 12.22 186 ASN A C 1
ATOM 1470 O O . ASN A 1 181 ? 16.758 -34.210 -3.607 1.00 13.07 186 ASN A O 1
ATOM 1475 N N . LEU A 1 182 ? 17.839 -35.991 -2.719 1.00 13.02 187 LEU A N 1
ATOM 1476 C CA . LEU A 1 182 ? 18.843 -36.060 -3.758 1.00 13.39 187 LEU A CA 1
ATOM 1477 C C . LEU A 1 182 ? 18.255 -36.206 -5.164 1.00 13.55 187 LEU A C 1
ATOM 1478 O O . LEU A 1 182 ? 18.783 -35.639 -6.116 1.00 15.65 187 LEU A O 1
ATOM 1483 N N . SER A 1 183 ? 17.150 -36.936 -5.291 1.00 13.56 188 SER A N 1
ATOM 1484 C CA . SER A 1 183 ? 16.565 -37.176 -6.599 1.00 14.14 188 SER A CA 1
ATOM 1485 C C . SER A 1 183 ? 15.980 -35.910 -7.236 1.00 13.18 188 SER A C 1
ATOM 1486 O O . SER A 1 183 ? 15.840 -35.841 -8.459 1.00 15.23 188 SER A O 1
ATOM 1489 N N . SER A 1 184 ? 15.650 -34.912 -6.416 1.00 11.81 189 SER A N 1
ATOM 1490 C CA . SER A 1 184 ? 15.108 -33.661 -6.946 1.00 11.07 189 SER A CA 1
ATOM 1491 C C . SER A 1 184 ? 16.094 -32.496 -7.007 1.00 9.67 189 SER A C 1
ATOM 1492 O O . SER A 1 184 ? 15.943 -31.605 -7.853 1.00 9.91 189 SER A O 1
ATOM 1495 N N . ILE A 1 185 ? 17.063 -32.458 -6.095 1.00 9.21 190 ILE A N 1
ATOM 1496 C CA . ILE A 1 185 ? 18.001 -31.347 -6.043 1.00 8.64 190 ILE A CA 1
ATOM 1497 C C . ILE A 1 185 ? 19.033 -31.464 -7.171 1.00 8.61 190 ILE A C 1
ATOM 1498 O O . ILE A 1 185 ? 19.822 -32.403 -7.206 1.00 9.95 190 ILE A O 1
ATOM 1503 N N . LYS A 1 186 ? 19.014 -30.488 -8.077 1.00 8.10 191 LYS A N 1
ATOM 1504 C CA . LYS A 1 186 ? 19.902 -30.479 -9.250 1.00 8.92 191 LYS A CA 1
ATOM 1505 C C . LYS A 1 186 ? 21.091 -29.549 -9.112 1.00 7.59 191 LYS A C 1
ATOM 1506 O O . LYS A 1 186 ? 22.069 -29.696 -9.836 1.00 8.43 191 LYS A O 1
ATOM 1512 N N . ALA A 1 187 ? 21.019 -28.600 -8.178 1.00 7.44 192 ALA A N 1
ATOM 1513 C CA . ALA A 1 187 ? 22.100 -27.648 -7.971 1.00 7.16 192 ALA A CA 1
ATOM 1514 C C . ALA A 1 187 ? 22.161 -27.284 -6.510 1.00 6.30 192 ALA A C 1
ATOM 1515 O O . ALA A 1 187 ? 21.130 -27.220 -5.826 1.00 7.41 192 ALA A O 1
ATOM 1517 N N . TYR A 1 188 ? 23.376 -27.028 -6.044 1.00 6.45 193 TYR A N 1
ATOM 1518 C CA . TYR A 1 188 ? 23.665 -26.663 -4.670 1.00 6.39 193 TYR A CA 1
ATOM 1519 C C . TYR A 1 188 ? 24.485 -25.373 -4.687 1.00 5.84 193 TYR A C 1
ATOM 1520 O O . TYR A 1 188 ? 25.537 -25.316 -5.327 1.00 7.21 193 TYR A O 1
ATOM 1529 N N . LEU A 1 189 ? 23.985 -24.350 -3.992 1.00 6.34 194 LEU A N 1
ATOM 1530 C CA . LEU A 1 189 ? 24.594 -23.015 -3.953 1.00 5.99 194 LEU A CA 1
ATOM 1531 C C . LEU A 1 189 ? 24.803 -22.629 -2.507 1.00 5.91 194 LEU A C 1
ATOM 1532 O O . LEU A 1 189 ? 23.859 -22.639 -1.717 1.00 7.43 194 LEU A O 1
ATOM 1537 N N . THR A 1 190 ? 26.025 -22.277 -2.158 1.00 5.63 195 THR A N 1
ATOM 1538 C CA . THR A 1 190 ? 26.332 -21.977 -0.770 1.00 5.50 195 THR A CA 1
ATOM 1539 C C . THR A 1 190 ? 27.008 -20.612 -0.695 1.00 5.39 195 THR A C 1
ATOM 1540 O O . THR A 1 190 ? 28.031 -20.357 -1.342 1.00 6.02 195 THR A O 1
ATOM 1544 N N . ILE A 1 191 ? 26.400 -19.710 0.068 1.00 5.82 196 ILE A N 1
ATOM 1545 C CA . ILE A 1 191 ? 26.772 -18.302 0.027 1.00 5.43 196 ILE A CA 1
ATOM 1546 C C . ILE A 1 191 ? 27.659 -17.930 1.208 1.00 5.12 196 ILE A C 1
ATOM 1547 O O . ILE A 1 191 ? 27.301 -18.159 2.375 1.00 5.40 196 ILE A O 1
ATOM 1552 N N . HIS A 1 192 ? 28.812 -17.354 0.876 1.00 5.27 197 HIS A N 1
ATOM 1553 C CA . HIS A 1 192 ? 29.848 -16.953 1.827 1.00 5.56 197 HIS A CA 1
ATOM 1554 C C . HIS A 1 192 ? 30.302 -15.534 1.506 1.00 5.31 197 HIS A C 1
ATOM 1555 O O . HIS A 1 192 ? 29.890 -14.933 0.499 1.00 5.94 197 HIS A O 1
ATOM 1562 N N . SER A 1 193 ? 31.186 -14.985 2.340 1.00 5.53 198 SER A N 1
ATOM 1563 C CA . SER A 1 193 ? 31.977 -13.805 1.956 1.00 5.74 198 SER A CA 1
ATOM 1564 C C . SER A 1 193 ? 33.334 -13.973 2.627 1.00 5.33 198 SER A C 1
ATOM 1565 O O . SER A 1 193 ? 33.481 -14.843 3.504 1.00 6.34 198 SER A O 1
ATOM 1568 N N . TYR A 1 194 ? 34.351 -13.199 2.267 1.00 6.39 199 TYR A N 1
ATOM 1569 C CA . TYR A 1 194 ? 34.357 -12.230 1.169 1.00 6.71 199 TYR A CA 1
ATOM 1570 C C . TYR A 1 194 ? 35.408 -12.676 0.149 1.00 6.90 199 TYR A C 1
ATOM 1571 O O . TYR A 1 194 ? 35.973 -13.762 0.285 1.00 8.49 199 TYR A O 1
ATOM 1580 N N . SER A 1 195 ? 35.621 -11.839 -0.864 1.00 7.23 200 SER A N 1
ATOM 1581 C CA . SER A 1 195 ? 36.702 -11.908 -1.870 1.00 7.65 200 SER A CA 1
ATOM 1582 C C . SER A 1 195 ? 36.210 -11.979 -3.313 1.00 6.83 200 SER A C 1
ATOM 1583 O O . SER A 1 195 ? 37.023 -11.967 -4.225 1.00 7.58 200 SER A O 1
ATOM 1586 N N . GLN A 1 196 ? 34.890 -12.038 -3.527 1.00 6.64 201 GLN A N 1
ATOM 1587 C CA . GLN A 1 196 ? 34.307 -11.866 -4.868 1.00 6.20 201 GLN A CA 1
ATOM 1588 C C . GLN A 1 196 ? 34.706 -13.013 -5.798 1.00 6.09 201 GLN A C 1
ATOM 1589 O O . GLN A 1 196 ? 35.515 -12.849 -6.722 1.00 6.28 201 GLN A O 1
ATOM 1595 N N . MET A 1 197 ? 34.146 -14.194 -5.534 1.00 5.83 202 MET A N 1
ATOM 1596 C CA . MET A 1 197 ? 34.488 -15.397 -6.321 1.00 6.33 202 MET A CA 1
ATOM 1597 C C . MET A 1 197 ? 33.261 -16.257 -6.564 1.00 5.65 202 MET A C 1
ATOM 1598 O O . MET A 1 197 ? 32.344 -16.281 -5.735 1.00 6.11 202 MET A O 1
ATOM 1603 N N . ILE A 1 198 ? 33.286 -17.002 -7.670 1.00 5.71 203 ILE A N 1
ATOM 1604 C CA . ILE A 1 198 ? 32.402 -18.145 -7.867 1.00 5.80 203 ILE A CA 1
ATOM 1605 C C . ILE A 1 198 ? 33.290 -19.381 -7.977 1.00 6.08 203 ILE A C 1
ATOM 1606 O O . ILE A 1 198 ? 34.080 -19.511 -8.912 1.00 6.67 203 ILE A O 1
ATOM 1611 N N . LEU A 1 199 ? 33.171 -20.261 -6.986 1.00 5.98 204 LEU A N 1
ATOM 1612 C CA . LEU A 1 199 ? 34.019 -21.433 -6.844 1.00 5.88 204 LEU A CA 1
ATOM 1613 C C . LEU A 1 199 ? 33.208 -22.687 -7.095 1.00 6.04 204 LEU A C 1
ATOM 1614 O O . LEU A 1 199 ? 32.036 -22.741 -6.744 1.00 6.68 204 LEU A O 1
ATOM 1619 N N . TYR A 1 200 ? 33.853 -23.697 -7.667 1.00 6.40 205 TYR A N 1
ATOM 1620 C CA . TYR A 1 200 ? 33.219 -24.993 -7.816 1.00 6.39 205 TYR A CA 1
ATOM 1621 C C . TYR A 1 200 ? 34.248 -26.075 -7.420 1.00 6.18 205 TYR A C 1
ATOM 1622 O O . TYR A 1 200 ? 35.413 -25.775 -7.151 1.00 6.45 205 TYR A O 1
ATOM 1631 N N . PRO A 1 201 ? 33.828 -27.348 -7.355 1.00 6.32 206 PRO A N 1
ATOM 1632 C CA . PRO A 1 201 ? 34.767 -28.371 -6.851 1.00 6.87 206 PRO A CA 1
ATOM 1633 C C . PRO A 1 201 ? 35.994 -28.555 -7.755 1.00 6.92 206 PRO A C 1
ATOM 1634 O O . PRO A 1 201 ? 35.938 -28.257 -8.952 1.00 8.19 206 PRO A O 1
ATOM 1638 N N . TYR A 1 202 ? 37.115 -29.032 -7.209 1.00 6.99 207 TYR A N 1
ATOM 1639 C CA . TYR A 1 202 ? 37.278 -29.455 -5.818 1.00 7.30 207 TYR A CA 1
ATOM 1640 C C . TYR A 1 202 ? 38.146 -28.516 -5.023 1.00 6.73 207 TYR A C 1
ATOM 1641 O O . TYR A 1 202 ? 39.057 -27.872 -5.556 1.00 7.03 207 TYR A O 1
ATOM 1650 N N . SER A 1 203 ? 37.875 -28.482 -3.722 1.00 7.16 208 SER A N 1
ATOM 1651 C CA . SER A 1 203 ? 38.765 -27.853 -2.755 1.00 6.59 208 SER A CA 1
ATOM 1652 C C . SER A 1 203 ? 39.530 -28.861 -1.895 1.00 7.18 208 SER A C 1
ATOM 1653 O O . SER A 1 203 ? 40.633 -28.557 -1.439 1.00 8.40 208 SER A O 1
ATOM 1656 N N . TYR A 1 204 ? 38.976 -30.056 -1.681 1.00 8.02 209 TYR A N 1
ATOM 1657 C CA . TYR A 1 204 ? 39.589 -30.985 -0.735 1.00 9.25 209 TYR A CA 1
ATOM 1658 C C . TYR A 1 204 ? 40.841 -31.650 -1.262 1.00 10.20 209 TYR A C 1
ATOM 1659 O O . TYR A 1 204 ? 41.623 -32.157 -0.474 1.00 12.38 209 TYR A O 1
ATOM 1668 N N . ASP A 1 205 ? 41.032 -31.644 -2.578 1.00 9.23 210 ASP A N 1
ATOM 1669 C CA . ASP A 1 205 ? 42.270 -32.132 -3.210 1.00 11.53 210 ASP A CA 1
ATOM 1670 C C . ASP A 1 205 ? 42.401 -31.366 -4.517 1.00 10.17 210 ASP A C 1
ATOM 1671 O O . ASP A 1 205 ? 41.416 -30.806 -5.029 1.00 10.07 210 ASP A O 1
ATOM 1676 N N . TYR A 1 206 ? 43.609 -31.358 -5.074 1.00 10.76 211 TYR A N 1
ATOM 1677 C CA . TYR A 1 206 ? 43.850 -30.790 -6.390 1.00 11.58 211 TYR A CA 1
ATOM 1678 C C . TYR A 1 206 ? 43.452 -31.835 -7.419 1.00 12.67 211 TYR A C 1
ATOM 1679 O O . TYR A 1 206 ? 44.267 -32.661 -7.844 1.00 14.86 211 TYR A O 1
ATOM 1688 N N . LYS A 1 207 ? 42.168 -31.813 -7.760 1.00 12.99 212 LYS A N 1
ATOM 1689 C CA . LYS A 1 207 ? 41.587 -32.681 -8.772 1.00 13.11 212 LYS A CA 1
ATOM 1690 C C . LYS A 1 207 ? 40.370 -31.957 -9.325 1.00 11.16 212 LYS A C 1
ATOM 1691 O O . LYS A 1 207 ? 39.854 -31.016 -8.698 1.00 12.31 212 LYS A O 1
ATOM 1697 N N . LEU A 1 208 ? 39.918 -32.387 -10.498 1.00 11.17 213 LEU A N 1
ATOM 1698 C CA . LEU A 1 208 ? 38.836 -31.708 -11.190 1.00 11.27 213 LEU A CA 1
ATOM 1699 C C . LEU A 1 208 ? 37.608 -32.590 -11.332 1.00 11.08 213 LEU A C 1
ATOM 1700 O O . LEU A 1 208 ? 37.718 -33.797 -11.494 1.00 12.90 213 LEU A O 1
ATOM 1705 N N . PRO A 1 209 ? 36.418 -31.978 -11.285 1.00 10.87 214 PRO A N 1
ATOM 1706 C CA . PRO A 1 209 ? 35.181 -32.716 -11.497 1.00 11.69 214 PRO A CA 1
ATOM 1707 C C . PRO A 1 209 ? 35.060 -33.123 -12.970 1.00 10.86 214 PRO A C 1
ATOM 1708 O O . PRO A 1 209 ? 35.651 -32.471 -13.850 1.00 10.86 214 PRO A O 1
ATOM 1712 N N . GLU A 1 210 ? 34.306 -34.184 -13.248 1.00 10.65 215 GLU A N 1
ATOM 1713 C CA . GLU A 1 210 ? 34.229 -34.680 -14.631 1.00 11.53 215 GLU A CA 1
ATOM 1714 C C . GLU A 1 210 ? 33.627 -33.664 -15.593 1.00 10.17 215 GLU A C 1
ATOM 1715 O O . GLU A 1 210 ? 33.977 -33.651 -16.775 1.00 11.71 215 GLU A O 1
ATOM 1721 N N . ASN A 1 211 ? 32.736 -32.811 -15.077 1.00 9.82 216 ASN A N 1
ATOM 1722 C CA . ASN A 1 211 ? 32.123 -31.761 -15.884 1.00 9.97 216 ASN A CA 1
ATOM 1723 C C . ASN A 1 211 ? 32.802 -30.412 -15.665 1.00 9.14 216 ASN A C 1
ATOM 1724 O O . ASN A 1 211 ? 32.164 -29.366 -15.684 1.00 9.74 216 ASN A O 1
ATOM 1729 N N . ASN A 1 212 ? 34.113 -30.453 -15.459 1.00 9.86 217 ASN A N 1
ATOM 1730 C CA . ASN A 1 212 ? 34.903 -29.256 -15.230 1.00 10.40 217 ASN A CA 1
ATOM 1731 C C . ASN A 1 212 ? 34.727 -28.174 -16.300 1.00 9.33 217 ASN A C 1
ATOM 1732 O O . ASN A 1 212 ? 34.602 -26.991 -15.973 1.00 9.93 217 ASN A O 1
ATOM 1737 N N . ALA A 1 213 ? 34.720 -28.561 -17.574 1.00 10.28 218 ALA A N 1
ATOM 1738 C CA . ALA A 1 213 ? 34.601 -27.562 -18.644 1.00 10.59 218 ALA A CA 1
ATOM 1739 C C . ALA A 1 213 ? 33.254 -26.850 -18.561 1.00 9.12 218 ALA A C 1
ATOM 1740 O O . ALA A 1 213 ? 33.170 -25.627 -18.684 1.00 10.46 218 ALA A O 1
ATOM 1742 N N . GLU A 1 214 ? 32.199 -27.625 -18.337 1.00 9.81 219 GLU A N 1
ATOM 1743 C CA . GLU A 1 214 ? 30.858 -27.068 -18.177 1.00 9.19 219 GLU A CA 1
ATOM 1744 C C . GLU A 1 214 ? 30.761 -26.098 -16.985 1.00 8.80 219 GLU A C 1
ATOM 1745 O O . GLU A 1 214 ? 30.199 -24.999 -17.097 1.00 8.34 219 GLU A O 1
ATOM 1751 N N . LEU A 1 215 ? 31.295 -26.509 -15.834 1.00 8.38 220 LEU A N 1
ATOM 1752 C CA . LEU A 1 215 ? 31.271 -25.663 -14.651 1.00 7.94 220 LEU A CA 1
ATOM 1753 C C . LEU A 1 215 ? 32.104 -24.410 -14.844 1.00 7.60 220 LEU A C 1
ATOM 1754 O O . LEU A 1 215 ? 31.686 -23.327 -14.438 1.00 8.17 220 LEU A O 1
ATOM 1759 N N . ASN A 1 216 ? 33.266 -24.554 -15.482 1.00 8.44 221 ASN A N 1
ATOM 1760 C CA . ASN A 1 216 ? 34.123 -23.421 -15.729 1.00 8.84 221 ASN A CA 1
ATOM 1761 C C . ASN A 1 216 ? 33.429 -22.378 -16.600 1.00 8.04 221 ASN A C 1
ATOM 1762 O O . ASN A 1 216 ? 33.450 -21.175 -16.305 1.00 8.76 221 ASN A O 1
ATOM 1767 N N . ASN A 1 217 ? 32.809 -22.851 -17.681 1.00 8.37 222 ASN A N 1
ATOM 1768 C CA . ASN A 1 217 ? 32.118 -21.950 -18.589 1.00 8.24 222 ASN A CA 1
ATOM 1769 C C . ASN A 1 217 ? 30.923 -21.266 -17.950 1.00 7.66 222 ASN A C 1
ATOM 1770 O O . ASN A 1 217 ? 30.686 -20.074 -18.161 1.00 7.43 222 ASN A O 1
ATOM 1775 N N . LEU A 1 218 ? 30.203 -22.009 -17.120 1.00 7.54 223 LEU A N 1
ATOM 1776 C CA . LEU A 1 218 ? 29.071 -21.452 -16.414 1.00 7.09 223 LEU A CA 1
ATOM 1777 C C . LEU A 1 218 ? 29.507 -20.403 -15.384 1.00 6.98 223 LEU A C 1
ATOM 1778 O O . LEU A 1 218 ? 28.917 -19.326 -15.305 1.00 8.07 223 LEU A O 1
ATOM 1783 N N . ALA A 1 219 ? 30.542 -20.693 -14.606 1.00 6.74 224 ALA A N 1
ATOM 1784 C CA . ALA A 1 219 ? 31.038 -19.729 -13.637 1.00 7.25 224 ALA A CA 1
ATOM 1785 C C . ALA A 1 219 ? 31.546 -18.484 -14.346 1.00 6.62 224 ALA A C 1
ATOM 1786 O O . ALA A 1 219 ? 31.271 -17.368 -13.924 1.00 7.08 224 ALA A O 1
ATOM 1788 N N . LYS A 1 220 ? 32.274 -18.676 -15.440 1.00 7.27 225 LYS A N 1
ATOM 1789 C CA . LYS A 1 220 ? 32.779 -17.546 -16.235 1.00 7.42 225 LYS A CA 1
ATOM 1790 C C . LYS A 1 220 ? 31.645 -16.645 -16.720 1.00 7.13 225 LYS A C 1
ATOM 1791 O O . LYS A 1 220 ? 31.717 -15.416 -16.619 1.00 7.77 225 LYS A O 1
ATOM 1797 N N . ALA A 1 221 ? 30.583 -17.251 -17.238 1.00 7.55 226 ALA A N 1
ATOM 1798 C CA . ALA A 1 221 ? 29.440 -16.507 -17.730 1.00 7.44 226 ALA A CA 1
ATOM 1799 C C . ALA A 1 221 ? 28.671 -15.831 -16.596 1.00 7.05 226 ALA A C 1
ATOM 1800 O O . ALA A 1 221 ? 28.179 -14.709 -16.761 1.00 7.73 226 ALA A O 1
ATOM 1802 N N . ALA A 1 222 ? 28.571 -16.496 -15.442 1.00 6.88 227 ALA A N 1
ATOM 1803 C CA . ALA A 1 222 ? 27.872 -15.905 -14.298 1.00 6.91 227 ALA A CA 1
ATOM 1804 C C . ALA A 1 222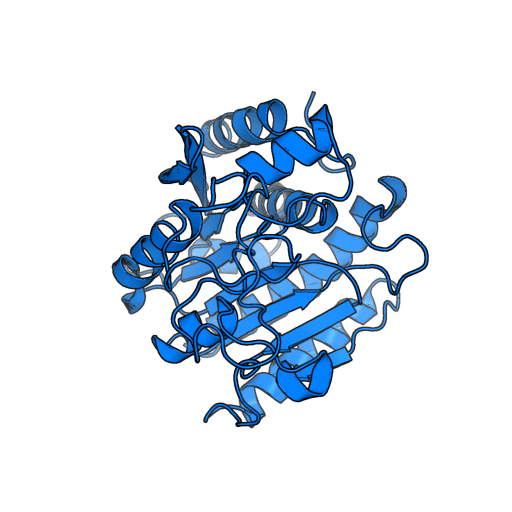 ? 28.638 -14.701 -13.749 1.00 7.07 227 ALA A C 1
ATOM 1805 O O . ALA A 1 222 ? 28.043 -13.704 -13.341 1.00 6.92 227 ALA A O 1
ATOM 1807 N N . VAL A 1 223 ? 29.962 -14.803 -13.727 1.00 6.97 228 VAL A N 1
ATOM 1808 C CA . VAL A 1 223 ? 30.830 -13.689 -13.343 1.00 7.59 228 VAL A CA 1
ATOM 1809 C C . VAL A 1 223 ? 30.638 -12.483 -14.276 1.00 6.76 228 VAL A C 1
ATOM 1810 O O . VAL A 1 223 ? 30.546 -11.332 -13.823 1.00 7.46 228 VAL A O 1
ATOM 1814 N N . LYS A 1 224 ? 30.582 -12.748 -15.578 1.00 7.55 229 LYS A N 1
ATOM 1815 C CA . LYS A 1 224 ? 30.390 -11.683 -16.551 1.00 8.26 229 LYS A CA 1
ATOM 1816 C C . LYS A 1 224 ? 29.022 -11.038 -16.348 1.00 7.28 229 LYS A C 1
ATOM 1817 O O . LYS A 1 224 ? 28.883 -9.808 -16.373 1.00 8.84 229 LYS A O 1
ATOM 1823 N N . GLU A 1 225 ? 28.009 -11.858 -16.124 1.00 6.88 230 GLU A N 1
ATOM 1824 C CA . GLU A 1 225 ? 26.664 -11.329 -15.896 1.00 7.67 230 GLU A CA 1
ATOM 1825 C C . GLU A 1 225 ? 26.613 -10.457 -14.622 1.00 7.31 230 GLU A C 1
ATOM 1826 O O . GLU A 1 225 ? 26.032 -9.365 -14.613 1.00 8.36 230 GLU A O 1
ATOM 1832 N N . LEU A 1 226 ? 27.239 -10.919 -13.551 1.00 7.10 231 LEU A N 1
ATOM 1833 C CA . LEU A 1 226 ? 27.287 -10.136 -12.324 1.00 6.89 231 LEU A CA 1
ATOM 1834 C C . LEU A 1 226 ? 27.918 -8.745 -12.577 1.00 7.02 231 LEU A C 1
ATOM 1835 O O . LEU A 1 226 ? 27.437 -7.722 -12.064 1.00 7.56 231 LEU A O 1
ATOM 1840 N N . ALA A 1 227 ? 28.997 -8.720 -13.353 1.00 7.28 232 ALA A N 1
ATOM 1841 C CA . ALA A 1 227 ? 29.738 -7.488 -13.606 1.00 8.31 232 ALA A CA 1
ATOM 1842 C C . ALA A 1 227 ? 28.930 -6.475 -14.407 1.00 7.97 232 ALA A C 1
ATOM 1843 O O . ALA A 1 227 ? 29.250 -5.279 -14.378 1.00 8.61 232 ALA A O 1
ATOM 1845 N N . THR A 1 228 ? 27.896 -6.926 -15.119 1.00 7.69 233 THR A N 1
ATOM 1846 C CA . THR A 1 228 ? 27.161 -5.989 -15.968 1.00 8.25 233 THR A CA 1
ATOM 1847 C C . THR A 1 228 ? 26.537 -4.846 -15.165 1.00 8.27 233 THR A C 1
ATOM 1848 O O . THR A 1 228 ? 26.382 -3.750 -15.701 1.00 9.65 233 THR A O 1
ATOM 1852 N N . LEU A 1 229 ? 26.186 -5.078 -13.900 1.00 7.52 234 LEU A N 1
ATOM 1853 C CA . LEU A 1 229 ? 25.424 -4.082 -13.153 1.00 8.09 234 LEU A CA 1
ATOM 1854 C C . LEU A 1 229 ? 26.283 -2.919 -12.659 1.00 8.29 234 LEU A C 1
ATOM 1855 O O . LEU A 1 229 ? 25.975 -1.767 -12.971 1.00 10.56 234 LEU A O 1
ATOM 1860 N N . TYR A 1 230 ? 27.336 -3.229 -11.898 1.00 8.49 235 TYR A N 1
ATOM 1861 C CA . TYR A 1 230 ? 28.173 -2.222 -11.261 1.00 9.18 235 TYR A CA 1
ATOM 1862 C C . TYR A 1 230 ? 29.649 -2.368 -11.585 1.00 9.73 235 TYR A C 1
ATOM 1863 O O . TYR A 1 230 ? 30.463 -1.633 -11.036 1.00 11.99 235 TYR A O 1
ATOM 1872 N N . GLY A 1 231 ? 30.004 -3.314 -12.450 1.00 8.94 236 GLY A N 1
ATOM 1873 C CA . GLY A 1 231 ? 31.402 -3.529 -12.789 1.00 8.95 236 GLY A CA 1
ATOM 1874 C C . GLY A 1 231 ? 32.187 -4.301 -11.741 1.00 8.71 236 GLY A C 1
ATOM 1875 O O . GLY A 1 231 ? 33.407 -4.399 -11.835 1.00 10.66 236 GLY A O 1
ATOM 1876 N N . THR A 1 232 ? 31.504 -4.880 -10.758 1.00 8.28 237 THR A N 1
ATOM 1877 C CA . THR A 1 232 ? 32.177 -5.644 -9.714 1.00 7.91 237 THR A CA 1
ATOM 1878 C C . THR A 1 232 ? 32.892 -6.852 -10.315 1.00 7.94 237 THR A C 1
ATOM 1879 O O . THR A 1 232 ? 32.286 -7.631 -11.064 1.00 8.31 237 THR A O 1
ATOM 1883 N N . LYS A 1 233 ? 34.169 -7.004 -9.970 1.00 7.63 238 LYS A N 1
ATOM 1884 C CA . LYS A 1 233 ? 35.018 -8.043 -10.551 1.00 7.89 238 LYS A CA 1
ATOM 1885 C C . LYS A 1 233 ? 35.135 -9.254 -9.657 1.00 6.89 238 LYS A C 1
ATOM 1886 O O . LYS A 1 233 ? 35.665 -9.165 -8.542 1.00 7.12 238 LYS A O 1
ATOM 1892 N N . TYR A 1 234 ? 34.659 -10.384 -10.173 1.00 6.86 239 TYR A N 1
ATOM 1893 C CA . TYR A 1 234 ? 34.801 -11.677 -9.519 1.00 6.90 239 TYR A CA 1
ATOM 1894 C C . TYR A 1 234 ? 35.819 -12.532 -10.239 1.00 6.71 239 TYR A C 1
ATOM 1895 O O . TYR A 1 234 ? 35.975 -12.412 -11.457 1.00 8.40 239 TYR A O 1
ATOM 1904 N N . THR A 1 235 ? 36.478 -13.415 -9.491 1.00 6.53 240 THR A N 1
ATOM 1905 C CA . THR A 1 235 ? 37.263 -14.496 -10.094 1.00 6.68 240 THR A CA 1
ATOM 1906 C C . THR A 1 235 ? 36.469 -15.790 -9.942 1.00 6.25 240 THR A C 1
ATOM 1907 O O . THR A 1 235 ? 35.436 -15.818 -9.248 1.00 6.45 240 THR A O 1
ATOM 1911 N N . TYR A 1 236 ? 36.917 -16.846 -10.619 1.00 6.24 241 TYR A N 1
ATOM 1912 C CA . TYR A 1 236 ? 36.160 -18.081 -10.631 1.00 6.51 241 TYR A CA 1
ATOM 1913 C C . TYR A 1 236 ? 37.098 -19.249 -10.900 1.00 6.04 241 TYR A C 1
ATOM 1914 O O . TYR A 1 236 ? 38.178 -19.088 -11.470 1.00 6.78 241 TYR A O 1
ATOM 1923 N N . GLY A 1 237 ? 36.637 -20.443 -10.541 1.00 6.19 242 GLY A N 1
ATOM 1924 C CA . GLY A 1 237 ? 37.366 -21.667 -10.858 1.00 7.13 242 GLY A CA 1
ATOM 1925 C C . GLY A 1 237 ? 37.216 -22.691 -9.752 1.00 6.32 242 GLY A C 1
ATOM 1926 O O . GLY A 1 237 ? 36.465 -22.492 -8.792 1.00 6.84 242 GLY A O 1
ATOM 1927 N N . PRO A 1 238 ? 37.951 -23.809 -9.866 1.00 7.17 243 PRO A N 1
ATOM 1928 C CA . PRO A 1 238 ? 37.935 -24.836 -8.835 1.00 6.98 243 PRO A CA 1
ATOM 1929 C C . PRO A 1 238 ? 38.486 -24.272 -7.529 1.00 6.72 243 PRO A C 1
ATOM 1930 O O . PRO A 1 238 ? 39.459 -23.512 -7.538 1.00 8.08 243 PRO A O 1
ATOM 1934 N N . GLY A 1 239 ? 37.864 -24.610 -6.401 1.00 7.25 244 GLY A N 1
ATOM 1935 C CA . GLY A 1 239 ? 38.231 -23.992 -5.134 1.00 7.29 244 GLY A CA 1
ATOM 1936 C C . GLY A 1 239 ? 39.711 -24.083 -4.797 1.00 6.62 244 GLY A C 1
ATOM 1937 O O . GLY A 1 239 ? 40.309 -23.090 -4.364 1.00 7.20 244 GLY A O 1
ATOM 1938 N N . ALA A 1 240 ? 40.328 -25.247 -5.001 1.00 7.11 245 ALA A N 1
ATOM 1939 C CA . ALA A 1 240 ? 41.689 -25.468 -4.510 1.00 7.36 245 ALA A CA 1
ATOM 1940 C C . ALA A 1 240 ? 42.685 -24.467 -5.106 1.00 7.82 245 ALA A C 1
ATOM 1941 O O . ALA A 1 240 ? 43.601 -24.012 -4.411 1.00 8.65 245 ALA A O 1
ATOM 1943 N N . THR A 1 241 ? 42.508 -24.118 -6.381 1.00 7.90 246 THR A N 1
ATOM 1944 C CA . THR A 1 241 ? 43.440 -23.238 -7.074 1.00 8.09 246 THR A CA 1
ATOM 1945 C C . THR A 1 241 ? 42.918 -21.804 -7.174 1.00 8.89 246 THR A C 1
ATOM 1946 O O . THR A 1 241 ? 43.657 -20.886 -7.504 1.00 12.38 246 THR A O 1
ATOM 1950 N N . THR A 1 242 ? 41.642 -21.597 -6.875 1.00 7.68 247 THR A N 1
ATOM 1951 C CA . THR A 1 242 ? 41.056 -20.268 -7.001 1.00 7.95 247 THR A CA 1
ATOM 1952 C C . THR A 1 242 ? 41.078 -19.496 -5.679 1.00 7.10 247 THR A C 1
ATOM 1953 O O . THR A 1 242 ? 41.196 -18.268 -5.673 1.00 7.95 247 THR A O 1
ATOM 1957 N N . ILE A 1 243 ? 40.922 -20.204 -4.563 1.00 7.93 248 ILE A N 1
ATOM 1958 C CA . ILE A 1 243 ? 41.047 -19.564 -3.263 1.00 8.45 248 ILE A CA 1
ATOM 1959 C C . ILE A 1 243 ? 42.137 -20.234 -2.414 1.00 8.02 248 ILE A C 1
ATOM 1960 O O . ILE A 1 243 ? 43.119 -19.596 -2.055 1.00 9.19 248 ILE A O 1
ATOM 1965 N N . TYR A 1 244 ? 41.985 -21.527 -2.140 1.00 8.04 249 TYR A N 1
ATOM 1966 C CA . TYR A 1 244 ? 42.975 -22.314 -1.388 1.00 8.15 249 TYR A CA 1
ATOM 1967 C C . TYR A 1 244 ? 42.449 -23.735 -1.287 1.00 6.82 249 TYR A C 1
ATOM 1968 O O . TYR A 1 244 ? 41.241 -23.949 -1.382 1.00 7.52 249 TYR A O 1
ATOM 1977 N N . PRO A 1 245 ? 43.352 -24.719 -1.087 1.00 7.31 250 PRO A N 1
ATOM 1978 C CA . PRO A 1 245 ? 42.861 -26.060 -0.759 1.00 8.27 250 PRO A CA 1
ATOM 1979 C C . PRO A 1 245 ? 42.225 -26.061 0.639 1.00 7.50 250 PRO A C 1
ATOM 1980 O O . PRO A 1 245 ? 42.745 -25.431 1.576 1.00 9.04 250 PRO A O 1
ATOM 1984 N N . ALA A 1 246 ? 41.111 -26.774 0.777 1.00 6.89 251 ALA A N 1
ATOM 1985 C CA . ALA A 1 246 ? 40.416 -26.879 2.055 1.00 7.70 251 ALA A CA 1
ATOM 1986 C C . ALA A 1 246 ? 39.464 -28.039 1.988 1.00 7.79 251 ALA A C 1
ATOM 1987 O O . ALA A 1 246 ? 38.602 -28.103 1.108 1.00 9.30 251 ALA A O 1
ATOM 1989 N N . ALA A 1 247 ? 39.614 -28.954 2.929 1.00 7.60 252 ALA A N 1
ATOM 1990 C CA . ALA A 1 247 ? 38.817 -30.171 2.967 1.00 7.16 252 ALA A CA 1
ATOM 1991 C C . ALA A 1 247 ? 37.536 -30.020 3.780 1.00 7.00 252 ALA A C 1
ATOM 1992 O O . ALA A 1 247 ? 37.444 -29.142 4.632 1.00 8.30 252 ALA A O 1
ATOM 1994 N N . GLY A 1 248 ? 36.576 -30.912 3.542 1.00 7.96 253 GLY A N 1
ATOM 1995 C CA . GLY A 1 248 ? 35.379 -30.987 4.353 1.00 7.75 253 GLY A CA 1
ATOM 1996 C C . GLY A 1 248 ? 34.297 -29.965 4.078 1.00 6.67 253 GLY A C 1
ATOM 1997 O O . GLY A 1 248 ? 33.430 -29.756 4.932 1.00 7.36 253 GLY A O 1
ATOM 1998 N N . GLY A 1 249 ? 34.320 -29.360 2.891 1.00 6.61 254 GLY A N 1
ATOM 1999 C CA . GLY A 1 249 ? 33.309 -28.372 2.531 1.00 6.66 254 GLY A CA 1
ATOM 2000 C C . GLY A 1 249 ? 32.055 -28.971 1.941 1.00 6.17 254 GLY A C 1
ATOM 2001 O O . GLY A 1 249 ? 32.074 -30.040 1.320 1.00 6.76 254 GLY A O 1
ATOM 2002 N N . SER A 1 250 ? 30.952 -28.249 2.099 1.00 6.52 255 SER A N 1
ATOM 2003 C CA . SER A 1 250 ? 29.665 -28.749 1.649 1.00 6.67 255 SER A CA 1
ATOM 2004 C C . SER A 1 250 ? 29.534 -28.768 0.123 1.00 6.56 255 SER A C 1
ATOM 2005 O O . SER A 1 250 ? 28.845 -29.632 -0.409 1.00 7.45 255 SER A O 1
ATOM 2008 N N . ASP A 1 251 ? 30.181 -27.828 -0.580 1.00 6.67 256 ASP A N 1
ATOM 2009 C CA . ASP A 1 251 ? 30.123 -27.832 -2.033 1.00 6.46 256 ASP A CA 1
ATOM 2010 C C . ASP A 1 251 ? 30.690 -29.127 -2.630 1.00 6.21 256 ASP A C 1
ATOM 2011 O O . ASP A 1 251 ? 30.059 -29.758 -3.486 1.00 6.97 256 ASP A O 1
ATOM 2016 N N . ASP A 1 252 ? 31.863 -29.540 -2.159 1.00 6.29 257 ASP A N 1
ATOM 2017 C CA . ASP A 1 252 ? 32.506 -30.754 -2.634 1.00 6.61 257 ASP A CA 1
ATOM 2018 C C . ASP A 1 252 ? 31.695 -31.985 -2.252 1.00 7.16 257 ASP A C 1
ATOM 2019 O O . ASP A 1 252 ? 31.526 -32.918 -3.056 1.00 8.61 257 ASP A O 1
ATOM 2024 N N . TRP A 1 253 ? 31.200 -31.985 -1.015 1.00 7.65 258 TRP A N 1
ATOM 2025 C CA . TRP A 1 253 ? 30.369 -33.080 -0.541 1.00 8.13 258 TRP A CA 1
ATOM 2026 C C . TRP A 1 253 ? 29.121 -33.240 -1.393 1.00 7.65 258 TRP A C 1
ATOM 2027 O O . TRP A 1 253 ? 28.775 -34.349 -1.848 1.00 8.61 258 TRP A O 1
ATOM 2038 N N . ALA A 1 254 ? 28.420 -32.135 -1.647 1.00 7.97 259 ALA A N 1
ATOM 2039 C CA . ALA A 1 254 ? 27.205 -32.193 -2.447 1.00 7.76 259 ALA A CA 1
ATOM 2040 C C . ALA A 1 254 ? 27.514 -32.702 -3.858 1.00 8.02 259 ALA A C 1
ATOM 2041 O O . ALA A 1 254 ? 26.762 -33.506 -4.424 1.00 8.54 259 ALA A O 1
ATOM 2043 N N . TYR A 1 255 ? 28.617 -32.229 -4.434 1.00 7.41 260 TYR A N 1
ATOM 2044 C CA . TYR A 1 255 ? 29.006 -32.672 -5.764 1.00 8.45 260 TYR A CA 1
ATOM 2045 C C . TYR A 1 255 ? 29.259 -34.183 -5.769 1.00 8.49 260 TYR A C 1
ATOM 2046 O O . TYR A 1 255 ? 28.809 -34.886 -6.677 1.00 10.08 260 TYR A O 1
ATOM 2055 N N . ASP A 1 256 ? 29.941 -34.692 -4.745 1.00 8.39 261 ASP A N 1
ATOM 2056 C CA . ASP A 1 256 ? 30.230 -36.118 -4.651 1.00 9.72 261 ASP A CA 1
ATOM 2057 C C . ASP A 1 256 ? 28.994 -36.973 -4.374 1.00 10.39 261 ASP A C 1
ATOM 2058 O O . ASP A 1 256 ? 29.040 -38.185 -4.549 1.00 12.32 261 ASP A O 1
ATOM 2063 N N . GLN A 1 257 ? 27.894 -36.345 -3.959 1.00 9.30 262 GLN A N 1
ATOM 2064 C CA . GLN A 1 257 ? 26.581 -37.012 -3.902 1.00 10.70 262 GLN A CA 1
ATOM 2065 C C . GLN A 1 257 ? 25.923 -37.149 -5.270 1.00 11.14 262 GLN A C 1
ATOM 2066 O O . GLN A 1 257 ? 24.954 -37.896 -5.401 1.00 13.15 262 GLN A O 1
ATOM 2072 N N . GLY A 1 258 ? 26.447 -36.449 -6.279 1.00 10.54 263 GLY A N 1
ATOM 2073 C CA . GLY A 1 258 ? 25.877 -36.468 -7.621 1.00 10.88 263 GLY A CA 1
ATOM 2074 C C . GLY A 1 258 ? 25.219 -35.170 -8.045 1.00 10.21 263 GLY A C 1
ATOM 2075 O O . GLY A 1 258 ? 24.645 -35.103 -9.125 1.00 11.19 263 GLY A O 1
ATOM 2076 N N . ILE A 1 259 ? 25.295 -34.130 -7.214 1.00 9.31 264 ILE A N 1
ATOM 2077 C CA . ILE A 1 259 ? 24.711 -32.838 -7.584 1.00 9.13 264 ILE A CA 1
ATOM 2078 C C . ILE A 1 259 ? 25.725 -32.117 -8.480 1.00 9.39 264 ILE A C 1
ATOM 2079 O O . ILE A 1 259 ? 26.778 -31.670 -8.013 1.00 11.02 264 ILE A O 1
ATOM 2084 N N . LYS A 1 260 ? 25.413 -32.028 -9.772 1.00 9.27 265 LYS A N 1
ATOM 2085 C CA . LYS A 1 260 ? 26.412 -31.688 -10.783 1.00 9.50 265 LYS A CA 1
ATOM 2086 C C . LYS A 1 260 ? 26.772 -30.215 -10.830 1.00 8.87 265 LYS A C 1
ATOM 2087 O O . LYS A 1 260 ? 27.828 -29.857 -11.347 1.00 10.58 265 LYS A O 1
ATOM 2093 N N . TYR A 1 261 ? 25.879 -29.373 -10.320 1.00 7.62 266 TYR A N 1
ATOM 2094 C CA . TYR A 1 261 ? 26.097 -27.921 -10.306 1.00 7.15 266 TYR A CA 1
ATOM 2095 C C . TYR A 1 261 ? 26.226 -27.545 -8.841 1.00 6.71 266 TYR A C 1
ATOM 2096 O O . TYR A 1 261 ? 25.235 -27.526 -8.127 1.00 9.06 266 TYR A O 1
ATOM 2105 N N . SER A 1 262 ? 27.454 -27.306 -8.387 1.00 6.73 267 SER A N 1
ATOM 2106 C CA . SER A 1 262 ? 27.717 -27.050 -6.986 1.00 6.53 267 SER A CA 1
ATOM 2107 C C . SER A 1 262 ? 28.682 -25.880 -6.928 1.00 6.39 267 SER A C 1
ATOM 2108 O O . SER A 1 262 ? 29.773 -25.959 -7.481 1.00 7.55 267 SER A O 1
ATOM 2111 N N . PHE A 1 263 ? 28.258 -24.782 -6.300 1.00 6.36 268 PHE A N 1
ATOM 2112 C CA . PHE A 1 263 ? 29.036 -23.545 -6.287 1.00 6.01 268 PHE A CA 1
ATOM 2113 C C . PHE A 1 263 ? 29.073 -22.932 -4.902 1.00 6.14 268 PHE A C 1
ATOM 2114 O O . PHE A 1 263 ? 28.041 -22.855 -4.214 1.00 7.00 268 PHE A O 1
ATOM 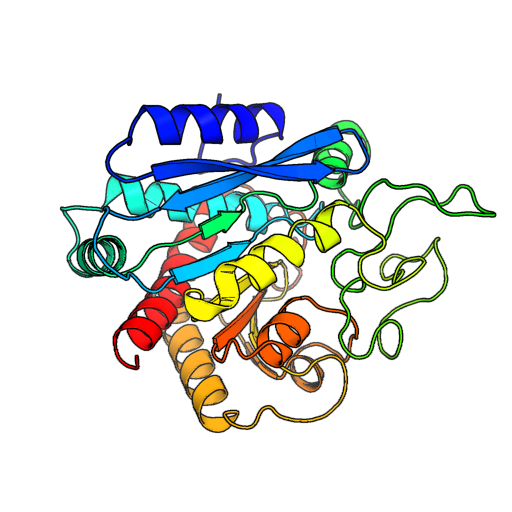2122 N N . THR A 1 264 ? 30.249 -22.432 -4.522 1.00 6.08 269 THR A N 1
ATOM 2123 C CA . THR A 1 264 ? 30.403 -21.528 -3.393 1.00 5.65 269 THR A CA 1
ATOM 2124 C C . THR A 1 264 ? 30.545 -20.110 -3.944 1.00 5.00 269 THR A C 1
ATOM 2125 O O . THR A 1 264 ? 31.406 -19.854 -4.795 1.00 6.07 269 THR A O 1
ATOM 2129 N N . PHE A 1 265 ? 29.712 -19.192 -3.456 1.00 4.82 270 PHE A N 1
ATOM 2130 C CA . PHE A 1 265 ? 29.857 -17.779 -3.791 1.00 5.36 270 PHE A CA 1
ATOM 2131 C C . PHE A 1 265 ? 30.579 -17.090 -2.650 1.00 5.18 270 PHE A C 1
ATOM 2132 O O . PHE A 1 265 ? 30.243 -17.295 -1.489 1.00 6.33 270 PHE A O 1
ATOM 2140 N N . GLU A 1 266 ? 31.564 -16.263 -2.985 1.00 5.54 271 GLU A N 1
ATOM 2141 C CA . GLU A 1 266 ? 32.161 -15.318 -2.040 1.00 5.77 271 GLU A CA 1
ATOM 2142 C C . GLU A 1 266 ? 31.719 -13.940 -2.473 1.00 5.61 271 GLU A C 1
ATOM 2143 O O . GLU A 1 266 ? 32.107 -13.475 -3.544 1.00 5.91 271 GLU A O 1
ATOM 2149 N N . LEU A 1 267 ? 30.918 -13.277 -1.650 1.00 6.34 272 LEU A N 1
ATOM 2150 C CA . LEU A 1 267 ? 30.372 -11.968 -2.011 1.00 6.18 272 LEU A CA 1
ATOM 2151 C C . LEU A 1 267 ? 31.391 -10.860 -1.712 1.00 6.25 272 LEU A C 1
ATOM 2152 O O . LEU A 1 267 ? 32.579 -11.139 -1.477 1.00 6.42 272 LEU A O 1
ATOM 2157 N N . ARG A 1 268 ? 30.948 -9.600 -1.772 1.00 6.11 273 ARG A N 1
ATOM 2158 C CA . ARG A 1 268 ? 31.810 -8.432 -1.540 1.00 6.03 273 ARG A CA 1
ATOM 2159 C C . ARG A 1 268 ? 32.365 -8.443 -0.112 1.00 6.21 273 ARG A C 1
ATOM 2160 O O . ARG A 1 268 ? 31.755 -9.053 0.770 1.00 6.45 273 ARG A O 1
ATOM 2168 N N . ASP A 1 269 ? 33.481 -7.743 0.148 1.00 7.83 274 ASP A N 1
ATOM 2169 C CA . ASP A 1 269 ? 34.272 -7.016 -0.837 1.00 7.20 274 ASP A CA 1
ATOM 2170 C C . ASP A 1 269 ? 35.596 -7.750 -1.073 1.00 7.72 274 ASP A C 1
ATOM 2171 O O . ASP A 1 269 ? 35.617 -8.976 -1.051 1.00 8.08 274 ASP A O 1
ATOM 2176 N N . LYS A 1 270 ? 36.672 -7.023 -1.352 1.00 8.83 275 LYS A N 1
ATOM 2177 C CA . LYS A 1 270 ? 37.980 -7.655 -1.561 1.00 10.13 275 LYS A CA 1
ATOM 2178 C C . LYS A 1 270 ? 38.910 -7.383 -0.387 1.00 11.14 275 LYS A C 1
ATOM 2179 O O . LYS A 1 270 ? 40.115 -7.600 -0.488 1.00 14.42 275 LYS A O 1
ATOM 2185 N N . GLY A 1 271 ? 38.348 -6.918 0.730 1.00 11.00 276 GLY A N 1
ATOM 2186 C CA . GLY A 1 271 ? 39.138 -6.724 1.942 1.00 11.94 276 GLY A CA 1
ATOM 2187 C C . GLY A 1 271 ? 39.100 -5.354 2.587 1.00 11.27 276 GLY A C 1
ATOM 2188 O O . GLY A 1 271 ? 39.544 -5.216 3.730 1.00 12.84 276 GLY A O 1
ATOM 2189 N N . ARG A 1 272 ? 38.588 -4.335 1.892 1.00 10.53 277 ARG A N 1
ATOM 2190 C CA . ARG A 1 272 ? 38.537 -3.003 2.522 1.00 11.48 277 ARG A CA 1
ATOM 2191 C C . ARG A 1 272 ? 37.757 -3.061 3.843 1.00 11.03 277 ARG A C 1
ATOM 2192 O O . ARG A 1 272 ? 38.246 -2.600 4.875 1.00 12.16 277 ARG A O 1
ATOM 2200 N N . TYR A 1 273 ? 36.565 -3.650 3.781 1.00 10.43 278 TYR A N 1
ATOM 2201 C CA . TYR A 1 273 ? 35.744 -3.887 4.964 1.00 10.23 278 TYR A CA 1
ATOM 2202 C C . TYR A 1 273 ? 35.694 -5.352 5.368 1.00 10.01 278 TYR A C 1
ATOM 2203 O O . TYR A 1 273 ? 35.442 -5.659 6.534 1.00 10.87 278 TYR A O 1
ATOM 2212 N N . GLY A 1 274 ? 35.929 -6.259 4.414 1.00 9.40 279 GLY A N 1
ATOM 2213 C CA . GLY A 1 274 ? 35.948 -7.682 4.717 1.00 8.94 279 GLY A CA 1
ATOM 2214 C C . GLY A 1 274 ? 34.607 -8.143 5.250 1.00 9.01 279 GLY A C 1
ATOM 2215 O O . GLY A 1 274 ? 33.580 -7.917 4.612 1.00 9.57 279 GLY A O 1
ATOM 2216 N N . PHE A 1 275 ? 34.598 -8.769 6.422 1.00 8.31 280 PHE A N 1
ATOM 2217 C CA . PHE A 1 275 ? 33.335 -9.271 7.003 1.00 8.01 280 PHE A CA 1
ATOM 2218 C C . PHE A 1 275 ? 32.399 -8.186 7.485 1.00 8.83 280 PHE A C 1
ATOM 2219 O O . PHE A 1 275 ? 31.187 -8.415 7.572 1.00 8.79 280 PHE A O 1
ATOM 2227 N N . ILE A 1 276 ? 32.946 -7.010 7.794 1.00 9.54 281 ILE A N 1
ATOM 2228 C CA . ILE A 1 276 ? 32.123 -5.910 8.306 1.00 10.10 281 ILE A CA 1
ATOM 2229 C C . ILE A 1 276 ? 31.720 -4.976 7.156 1.00 10.02 281 ILE A C 1
ATOM 2230 O O . ILE A 1 276 ? 31.816 -3.753 7.226 1.00 12.55 281 ILE A O 1
ATOM 2235 N N . LEU A 1 277 ? 31.233 -5.590 6.085 1.00 9.84 282 LEU A N 1
ATOM 2236 C CA . LEU A 1 277 ? 30.723 -4.860 4.942 1.00 8.90 282 LEU A CA 1
ATOM 2237 C C . LEU A 1 277 ? 29.580 -3.953 5.406 1.00 8.96 282 LEU A C 1
ATOM 2238 O O . LEU A 1 277 ? 28.647 -4.415 6.068 1.00 9.31 282 LEU A O 1
ATOM 2243 N N . PRO A 1 278 ? 29.655 -2.649 5.084 1.00 9.53 283 PRO A N 1
ATOM 2244 C CA . PRO A 1 278 ? 28.614 -1.752 5.591 1.00 10.57 283 PRO A CA 1
ATOM 2245 C C . PRO A 1 278 ? 27.232 -2.023 5.012 1.00 9.47 283 PRO A C 1
ATOM 2246 O O . PRO A 1 278 ? 27.095 -2.508 3.881 1.00 9.53 283 PRO A O 1
ATOM 2250 N N . GLU A 1 279 ? 26.212 -1.707 5.801 1.00 9.96 284 GLU A N 1
ATOM 2251 C CA . GLU A 1 279 ? 24.830 -1.848 5.373 1.00 9.89 284 GLU A CA 1
ATOM 2252 C C . GLU A 1 279 ? 24.538 -1.086 4.099 1.00 9.69 284 GLU A C 1
ATOM 2253 O O . GLU A 1 279 ? 23.711 -1.528 3.302 1.00 9.91 284 GLU A O 1
ATOM 2259 N N . SER A 1 280 ? 25.230 0.035 3.894 1.00 10.86 285 SER A N 1
ATOM 2260 C CA . SER A 1 280 ? 25.054 0.816 2.682 1.00 11.31 285 SER A CA 1
ATOM 2261 C C . SER A 1 280 ? 25.396 0.043 1.409 1.00 9.85 285 SER A C 1
ATOM 2262 O O . SER A 1 280 ? 24.994 0.470 0.333 1.00 11.24 285 SER A O 1
ATOM 2265 N N . GLN A 1 281 ? 26.119 -1.074 1.525 1.00 9.15 286 GLN A N 1
ATOM 2266 C CA . GLN A 1 281 ? 26.425 -1.903 0.353 1.00 8.50 286 GLN A CA 1
ATOM 2267 C C . GLN A 1 281 ? 25.502 -3.111 0.175 1.00 7.87 286 GLN A C 1
ATOM 2268 O O . GLN A 1 281 ? 25.663 -3.855 -0.792 1.00 7.97 286 GLN A O 1
ATOM 2274 N N . ILE A 1 282 ? 24.539 -3.315 1.075 1.00 7.24 287 ILE A N 1
ATOM 2275 C CA . ILE A 1 282 ? 23.683 -4.497 0.985 1.00 7.77 287 ILE A CA 1
ATOM 2276 C C . ILE A 1 282 ? 22.911 -4.538 -0.335 1.00 7.30 287 ILE A C 1
ATOM 2277 O O . ILE A 1 282 ? 22.933 -5.553 -1.031 1.00 7.23 287 ILE A O 1
ATOM 2282 N N . GLN A 1 283 ? 22.230 -3.444 -0.670 1.00 7.59 288 GLN A N 1
ATOM 2283 C CA . GLN A 1 283 ? 21.428 -3.388 -1.892 1.00 7.11 288 GLN A CA 1
ATOM 2284 C C . GLN A 1 283 ? 22.245 -3.723 -3.145 1.00 6.51 288 GLN A C 1
ATOM 2285 O O . GLN A 1 283 ? 21.869 -4.606 -3.920 1.00 7.04 288 GLN A O 1
ATOM 2291 N N . ALA A 1 284 ? 23.352 -3.010 -3.343 1.00 7.25 289 ALA A N 1
ATOM 2292 C CA . ALA A 1 284 ? 24.131 -3.203 -4.562 1.00 7.63 289 ALA A CA 1
ATOM 2293 C C . ALA A 1 284 ? 24.725 -4.606 -4.613 1.00 7.27 289 ALA A C 1
ATOM 2294 O O . ALA A 1 284 ? 24.706 -5.247 -5.656 1.00 7.08 289 ALA A O 1
ATOM 2296 N N . THR A 1 285 ? 25.249 -5.081 -3.485 1.00 6.41 290 THR A N 1
ATOM 2297 C CA . THR A 1 285 ? 25.787 -6.423 -3.428 1.00 6.20 290 THR A CA 1
ATOM 2298 C C . THR A 1 285 ? 24.720 -7.453 -3.796 1.00 6.28 290 THR A C 1
ATOM 2299 O O . THR A 1 285 ? 24.940 -8.350 -4.608 1.00 6.11 290 THR A O 1
ATOM 2303 N N . CYS A 1 286 ? 23.547 -7.325 -3.194 1.00 6.26 291 CYS A N 1
ATOM 2304 C CA . CYS A 1 286 ? 22.516 -8.331 -3.403 1.00 6.44 291 CYS A CA 1
ATOM 2305 C C . CYS A 1 286 ? 21.969 -8.259 -4.822 1.00 6.10 291 CYS A C 1
ATOM 2306 O O . CYS A 1 286 ? 21.739 -9.307 -5.440 1.00 6.35 291 CYS A O 1
ATOM 2309 N N . GLU A 1 287 ? 21.791 -7.044 -5.350 1.00 6.59 292 GLU A N 1
ATOM 2310 C CA . GLU A 1 287 ? 21.266 -6.924 -6.708 1.00 6.32 292 GLU A CA 1
ATOM 2311 C C . GLU A 1 287 ? 22.217 -7.522 -7.756 1.00 6.16 292 GLU A C 1
ATOM 2312 O O . GLU A 1 287 ? 21.773 -8.233 -8.661 1.00 6.98 292 GLU A O 1
ATOM 2318 N N . GLU A 1 288 ? 23.515 -7.256 -7.651 1.00 6.24 293 GLU A N 1
ATOM 2319 C CA . GLU A 1 288 ? 24.425 -7.839 -8.649 1.00 6.55 293 GLU A CA 1
ATOM 2320 C C . GLU A 1 288 ? 24.504 -9.366 -8.473 1.00 6.12 293 GLU A C 1
ATOM 2321 O O . GLU A 1 288 ? 24.573 -10.100 -9.460 1.00 6.32 293 GLU A O 1
ATOM 2327 N N . THR A 1 289 ? 24.465 -9.835 -7.217 1.00 6.04 294 THR A N 1
ATOM 2328 C CA . THR A 1 289 ? 24.537 -11.268 -6.940 1.00 6.24 294 THR A CA 1
ATOM 2329 C C . THR A 1 289 ? 23.309 -11.968 -7.529 1.00 5.78 294 THR A C 1
ATOM 2330 O O . THR A 1 289 ? 23.416 -13.068 -8.063 1.00 6.47 294 THR A O 1
ATOM 2334 N N . MET A 1 290 ? 22.149 -11.322 -7.443 1.00 5.91 295 MET A N 1
ATOM 2335 C CA . MET A 1 290 ? 20.930 -11.865 -8.058 1.00 6.54 295 MET A CA 1
ATOM 2336 C C . MET A 1 290 ? 21.149 -12.205 -9.528 1.00 6.93 295 MET A C 1
ATOM 2337 O O . MET A 1 290 ? 20.629 -13.195 -10.014 1.00 7.61 295 MET A O 1
ATOM 2342 N N . LEU A 1 291 ? 21.898 -11.371 -10.242 1.00 6.54 296 LEU A N 1
ATOM 2343 C CA . LEU A 1 291 ? 22.111 -11.627 -11.661 1.00 6.49 296 LEU A CA 1
ATOM 2344 C C . LEU A 1 291 ? 22.873 -12.930 -11.893 1.00 6.81 296 LEU A C 1
ATOM 2345 O O . LEU A 1 291 ? 22.529 -13.713 -12.794 1.00 7.20 296 LEU A O 1
ATOM 2350 N N . ALA A 1 292 ? 23.895 -13.173 -11.066 1.00 6.94 297 ALA A N 1
ATOM 2351 C CA . ALA A 1 292 ? 24.664 -14.410 -11.171 1.00 6.63 297 ALA A CA 1
ATOM 2352 C C . ALA A 1 292 ? 23.815 -15.614 -10.770 1.00 6.29 297 ALA A C 1
ATOM 2353 O O . ALA A 1 292 ? 23.851 -16.646 -11.441 1.00 6.53 297 ALA A O 1
ATOM 2355 N N . ILE A 1 293 ? 23.037 -15.477 -9.695 1.00 6.30 298 ILE A N 1
ATOM 2356 C CA . ILE A 1 293 ? 22.232 -16.589 -9.220 1.00 7.07 298 ILE A CA 1
ATOM 2357 C C . ILE A 1 293 ? 21.149 -16.940 -10.240 1.00 6.54 298 ILE A C 1
ATOM 2358 O O . ILE A 1 293 ? 20.899 -18.117 -10.501 1.00 7.13 298 ILE A O 1
ATOM 2363 N N . LYS A 1 294 ? 20.522 -15.921 -10.824 1.00 7.09 299 LYS A N 1
ATOM 2364 C CA . LYS A 1 294 ? 19.522 -16.147 -11.852 1.00 7.94 299 LYS A CA 1
ATOM 2365 C C . LYS A 1 294 ? 20.140 -16.731 -13.116 1.00 7.46 299 LYS A C 1
ATOM 2366 O O . LYS A 1 294 ? 19.517 -17.543 -13.785 1.00 7.98 299 LYS A O 1
ATOM 2372 N N . TYR A 1 295 ? 21.371 -16.351 -13.429 1.00 7.44 300 TYR A N 1
ATOM 2373 C CA . TYR A 1 295 ? 22.045 -16.920 -14.597 1.00 7.72 300 TYR A CA 1
ATOM 2374 C C . TYR A 1 295 ? 22.265 -18.427 -14.409 1.00 7.56 300 TYR A C 1
ATOM 2375 O O . TYR A 1 295 ? 21.980 -19.224 -15.311 1.00 7.89 300 TYR A O 1
ATOM 2384 N N . VAL A 1 296 ? 22.747 -18.811 -13.230 1.00 6.83 301 VAL A N 1
ATOM 2385 C CA . VAL A 1 296 ? 22.960 -20.214 -12.926 1.00 7.62 301 VAL A CA 1
ATOM 2386 C C . VAL A 1 296 ? 21.620 -20.974 -12.948 1.00 7.53 301 VAL A C 1
ATOM 2387 O O . VAL A 1 296 ? 21.509 -22.065 -13.511 1.00 7.6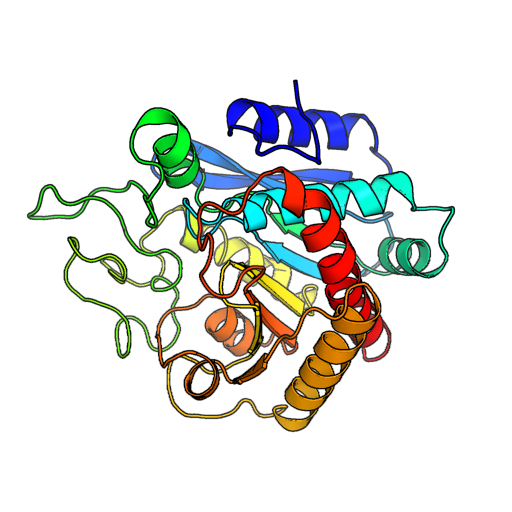6 301 VAL A O 1
ATOM 2391 N N . THR A 1 297 ? 20.594 -20.386 -12.344 1.00 7.40 302 THR A N 1
ATOM 2392 C CA . THR A 1 297 ? 19.266 -20.980 -12.308 1.00 7.81 302 THR A CA 1
ATOM 2393 C C . THR A 1 297 ? 18.732 -21.224 -13.719 1.00 7.59 302 THR A C 1
ATOM 2394 O O . THR A 1 297 ? 18.238 -22.328 -14.023 1.00 8.67 302 THR A O 1
ATOM 2398 N N . ASN A 1 298 ? 18.856 -20.213 -14.587 1.00 7.45 303 ASN A N 1
ATOM 2399 C CA . ASN A 1 298 ? 18.382 -20.349 -15.949 1.00 8.65 303 ASN A CA 1
ATOM 2400 C C . ASN A 1 298 ? 19.147 -21.443 -16.691 1.00 8.21 303 ASN A C 1
ATOM 2401 O O . ASN A 1 298 ? 18.556 -22.207 -17.477 1.00 9.53 303 ASN A O 1
ATOM 2406 N N . TYR A 1 299 ? 20.454 -21.534 -16.439 1.00 7.69 304 TYR A N 1
ATOM 2407 C CA . TYR A 1 299 ? 21.251 -22.592 -17.049 1.00 7.58 304 TYR A CA 1
ATOM 2408 C C . TYR A 1 299 ? 20.750 -23.972 -16.616 1.00 7.93 304 TYR A C 1
ATOM 2409 O O . TYR A 1 299 ? 20.539 -24.858 -17.427 1.00 8.96 304 TYR A O 1
ATOM 2418 N N . VAL A 1 300 ? 20.552 -24.141 -15.316 1.00 7.82 305 VAL A N 1
ATOM 2419 C CA . VAL A 1 300 ? 20.079 -25.418 -14.772 1.00 8.77 305 VAL A CA 1
ATOM 2420 C C . VAL A 1 300 ? 18.740 -25.792 -15.413 1.00 9.98 305 VAL A C 1
ATOM 2421 O O . VAL A 1 300 ? 18.552 -26.923 -15.888 1.00 10.55 305 VAL A O 1
ATOM 2425 N N . LEU A 1 301 ? 17.826 -24.828 -15.474 1.00 9.14 306 LEU A N 1
ATOM 2426 C CA . LEU A 1 301 ? 16.500 -25.065 -16.047 1.00 11.54 306 LEU A CA 1
ATOM 2427 C C . LEU A 1 301 ? 16.577 -25.490 -17.507 1.00 12.47 306 LEU A C 1
ATOM 2428 O O . LEU A 1 301 ? 15.789 -26.321 -17.969 1.00 14.22 306 LEU A O 1
ATOM 2433 N N . GLY A 1 302 ? 17.534 -24.907 -18.220 1.00 10.88 307 GLY A N 1
ATOM 2434 C CA . GLY A 1 302 ? 17.695 -25.153 -19.645 1.00 11.77 307 GLY A CA 1
ATOM 2435 C C . GLY A 1 302 ? 18.524 -26.367 -20.014 1.00 12.24 307 GLY A C 1
ATOM 2436 O O . GLY A 1 302 ? 18.638 -26.694 -21.203 1.00 14.67 307 GLY A O 1
ATOM 2437 N N . HIS A 1 303 ? 19.093 -27.050 -19.023 1.00 11.79 308 HIS A N 1
ATOM 2438 C CA . HIS A 1 303 ? 19.978 -28.187 -19.293 1.00 12.02 308 HIS A CA 1
ATOM 2439 C C . HIS A 1 303 ? 19.631 -29.350 -18.418 1.00 14.12 308 HIS A C 1
ATOM 2440 O O . HIS A 1 303 ? 20.505 -30.049 -17.911 1.00 15.58 308 HIS A O 1
ATOM 2447 N N . LEU A 1 304 ? 18.332 -29.569 -18.238 1.00 14.83 309 LEU A N 1
ATOM 2448 C CA . LEU A 1 304 ? 17.846 -30.689 -17.425 1.00 16.17 309 LEU A CA 1
ATOM 2449 C C . LEU A 1 304 ? 18.061 -32.054 -18.095 1.00 17.36 309 LEU A C 1
ATOM 2450 O O . LEU A 1 304 ? 18.030 -33.077 -17.415 1.00 20.72 309 LEU A O 1
#

B-factor: mean 11.86, std 6.18, range [2.0, 131.16]